Protein AF-A0A011SHE4-F1 (afdb_monomer_lite)

Radius of gyration: 24.3 Å; chains: 1; bounding box: 64×40×65 Å

Sequence (263 aa):
MGPVGAAALWTGAGTAAGAVVGVVVVATASAALSLRRVQLTPLGVARRTAPPRRRTAALVFGVLAIVAVATAVSNITAIAQVWGAAVGLIALVGLFGVALVIVNVVGAPLVAARGRRLARTTSSAAQLIAGRELSAHAASAWRRVSGIAMIAVIAVVGGSGASLVALAGDDGQTGSQAVLFADMRTGVLVTLGVGFALLACSVGVTQAASTLEDRELIVGLDRLGMPGRELRRARALTVIVPLRWAAVGAHSSASLWRCPWWG

pLDDT: mean 72.87, std 13.8, range [33.44, 95.06]

Structure (mmCIF, N/CA/C/O backbone):
data_AF-A0A011SHE4-F1
#
_entry.id   AF-A0A011SHE4-F1
#
loop_
_atom_site.group_PDB
_atom_site.id
_atom_site.type_symbol
_atom_site.label_atom_id
_atom_site.label_alt_id
_atom_site.label_comp_id
_atom_site.label_asym_id
_atom_site.label_entity_id
_atom_site.label_seq_id
_atom_site.pdbx_PDB_ins_code
_atom_site.Cartn_x
_atom_site.Cartn_y
_atom_site.Cartn_z
_atom_site.occupancy
_atom_site.B_iso_or_equiv
_atom_site.auth_seq_id
_atom_site.auth_comp_id
_atom_site.auth_asym_id
_atom_site.auth_atom_id
_atom_site.pdbx_PDB_model_num
ATOM 1 N N . MET A 1 1 ? 32.643 14.839 -18.555 1.00 45.44 1 MET A N 1
ATOM 2 C CA . MET A 1 1 ? 31.562 15.192 -17.610 1.00 45.44 1 MET A CA 1
ATOM 3 C C . MET A 1 1 ? 30.783 16.348 -18.220 1.00 45.44 1 MET A C 1
ATOM 5 O O . MET A 1 1 ? 31.278 17.464 -18.208 1.00 45.44 1 MET A O 1
ATOM 9 N N . GLY A 1 2 ? 29.660 16.071 -18.889 1.00 48.94 2 GLY A N 1
ATOM 10 C CA . GLY A 1 2 ? 28.814 17.120 -19.473 1.00 48.94 2 GLY A CA 1
ATOM 11 C C . GLY A 1 2 ? 27.926 17.758 -18.398 1.00 48.94 2 GLY A C 1
ATOM 12 O O . GLY A 1 2 ? 27.542 17.053 -17.462 1.00 48.94 2 GLY A O 1
ATOM 13 N N . PRO A 1 3 ? 27.614 19.061 -18.481 1.00 55.22 3 PRO A N 1
ATOM 14 C CA . PRO A 1 3 ? 26.798 19.727 -17.478 1.00 55.22 3 PRO A CA 1
ATOM 15 C C . PRO A 1 3 ? 25.364 19.189 -17.548 1.00 55.22 3 PRO A C 1
ATOM 17 O O . PRO A 1 3 ? 24.713 19.267 -18.589 1.00 55.22 3 PRO A O 1
ATOM 20 N N . VAL A 1 4 ? 24.859 18.663 -16.431 1.00 56.56 4 VAL A N 1
ATOM 21 C CA . VAL A 1 4 ? 23.424 18.418 -16.216 1.00 56.56 4 VAL A CA 1
ATOM 22 C C . VAL A 1 4 ? 22.721 19.774 -16.139 1.00 56.56 4 VAL A C 1
ATOM 24 O O . VAL A 1 4 ? 22.521 20.345 -15.071 1.00 56.56 4 VAL A O 1
ATOM 27 N N . GLY A 1 5 ? 22.427 20.350 -17.303 1.00 50.34 5 GLY A N 1
ATOM 28 C CA . GLY A 1 5 ? 21.631 21.564 -17.424 1.00 50.34 5 GLY A CA 1
ATOM 29 C C . GLY A 1 5 ? 20.146 21.251 -17.258 1.00 50.34 5 GLY A C 1
ATOM 30 O O . GLY A 1 5 ? 19.675 20.214 -17.720 1.00 50.34 5 GLY A O 1
ATOM 31 N N . ALA A 1 6 ? 19.386 22.177 -16.666 1.00 59.84 6 ALA A N 1
ATOM 32 C CA . ALA A 1 6 ? 17.929 22.082 -16.494 1.00 59.84 6 ALA A CA 1
ATOM 33 C C . ALA A 1 6 ? 17.161 21.750 -17.795 1.00 59.84 6 ALA A C 1
ATOM 35 O O . ALA A 1 6 ? 16.058 21.214 -17.740 1.00 59.84 6 ALA A O 1
ATOM 36 N N . ALA A 1 7 ? 17.766 22.007 -18.958 1.00 58.97 7 ALA A N 1
ATOM 37 C CA . ALA A 1 7 ? 17.248 21.632 -20.269 1.00 58.97 7 ALA A CA 1
ATOM 38 C C . ALA A 1 7 ? 17.187 20.107 -20.512 1.00 58.97 7 ALA A C 1
ATOM 40 O O . ALA A 1 7 ? 16.297 19.656 -21.222 1.00 58.97 7 ALA A O 1
ATOM 41 N N . ALA A 1 8 ? 18.075 19.306 -19.908 1.00 56.28 8 ALA A N 1
ATOM 42 C CA . ALA A 1 8 ? 18.088 17.844 -20.058 1.00 56.28 8 ALA A CA 1
ATOM 43 C C . ALA A 1 8 ? 17.020 17.137 -19.199 1.00 56.28 8 ALA A C 1
ATOM 45 O O . ALA A 1 8 ? 16.593 16.034 -19.523 1.00 56.28 8 ALA A O 1
ATOM 46 N N . LEU A 1 9 ? 16.558 17.787 -18.124 1.00 58.00 9 LEU A N 1
ATOM 47 C CA . LEU A 1 9 ? 15.470 17.309 -17.258 1.00 58.00 9 LEU A CA 1
ATOM 48 C C . LEU A 1 9 ? 14.078 17.696 -17.784 1.00 58.00 9 LEU A C 1
ATOM 50 O O . LEU A 1 9 ? 13.060 17.286 -17.227 1.00 58.00 9 LEU A O 1
ATOM 54 N N . TRP A 1 10 ? 14.016 18.527 -18.825 1.00 61.22 10 TRP A N 1
ATOM 55 C CA . TRP A 1 10 ? 12.771 19.104 -19.303 1.00 61.22 10 TRP A CA 1
ATOM 56 C C . TRP A 1 10 ? 12.094 18.149 -20.291 1.00 61.22 10 TRP A C 1
ATOM 58 O O . TRP A 1 10 ? 12.398 18.129 -21.478 1.00 61.22 10 TRP A O 1
ATOM 68 N N . THR A 1 11 ? 11.116 17.373 -19.819 1.00 63.16 11 THR A N 1
ATOM 69 C CA . THR A 1 11 ? 10.311 16.439 -20.638 1.00 63.16 11 THR A CA 1
ATOM 70 C C . THR A 1 11 ? 9.322 17.144 -21.586 1.00 63.16 11 THR A C 1
ATOM 72 O O . THR A 1 11 ? 8.434 16.509 -22.158 1.00 63.16 11 THR A O 1
ATOM 75 N N . GLY A 1 12 ? 9.450 18.468 -21.733 1.00 78.50 12 GLY A N 1
ATOM 76 C CA . GLY A 1 12 ? 8.535 19.355 -22.444 1.00 78.50 12 GLY A CA 1
ATOM 77 C C . GLY A 1 12 ? 7.355 19.813 -21.580 1.00 78.50 12 GLY A C 1
ATOM 78 O O . GLY A 1 12 ? 6.732 19.021 -20.874 1.00 78.50 12 GLY A O 1
ATOM 79 N N . ALA A 1 13 ? 7.002 21.100 -21.669 1.00 79.19 13 ALA A N 1
ATOM 80 C CA . ALA A 1 13 ? 5.906 21.698 -20.896 1.00 79.19 13 ALA A CA 1
ATOM 81 C C . ALA A 1 13 ? 4.565 20.945 -21.038 1.00 79.19 13 ALA A C 1
ATOM 83 O O . ALA A 1 13 ? 3.782 20.899 -20.092 1.00 79.19 13 ALA A O 1
ATOM 84 N N . GLY A 1 14 ? 4.321 20.305 -22.187 1.00 84.31 14 GLY A N 1
ATOM 85 C CA . GLY A 1 14 ? 3.106 19.529 -22.443 1.00 84.31 14 GLY A CA 1
ATOM 86 C C . GLY A 1 14 ? 2.960 18.278 -21.571 1.00 84.31 14 GLY A C 1
ATOM 87 O O . GLY A 1 14 ? 1.870 18.021 -21.065 1.00 84.31 14 GLY A O 1
ATOM 88 N N . THR A 1 15 ? 4.036 17.519 -21.338 1.00 83.81 15 THR A N 1
ATOM 89 C CA . THR A 1 15 ? 3.970 16.302 -20.506 1.00 83.81 15 THR A CA 1
ATOM 90 C C . THR A 1 15 ? 3.800 16.652 -19.030 1.00 83.81 15 THR A C 1
ATOM 92 O O . THR A 1 15 ? 2.989 16.035 -18.341 1.00 83.81 15 THR A O 1
ATOM 95 N N . ALA A 1 16 ? 4.482 17.703 -18.565 1.00 83.06 16 ALA A N 1
ATOM 96 C CA . ALA A 1 16 ? 4.328 18.231 -17.213 1.00 83.06 16 ALA A CA 1
ATOM 97 C C . ALA A 1 16 ? 2.910 18.777 -16.972 1.00 83.06 16 ALA A C 1
ATOM 99 O O . ALA A 1 16 ? 2.267 18.413 -15.987 1.00 83.06 16 ALA A O 1
ATOM 100 N N . ALA A 1 17 ? 2.384 19.590 -17.896 1.00 86.62 17 ALA A N 1
ATOM 101 C CA . ALA A 1 17 ? 1.014 20.091 -17.820 1.00 86.62 17 ALA A CA 1
ATOM 1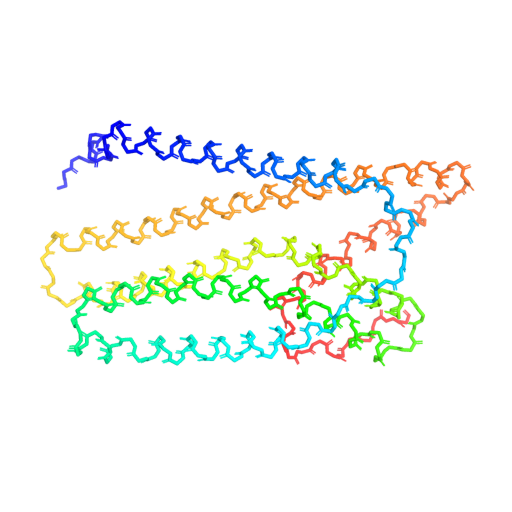02 C C . ALA A 1 17 ? -0.006 18.943 -17.855 1.00 86.62 17 ALA A C 1
ATOM 104 O O . ALA A 1 17 ? -0.927 18.918 -17.041 1.00 86.62 17 ALA A O 1
ATOM 105 N N . GLY A 1 18 ? 0.191 17.953 -18.732 1.00 90.50 18 GLY A N 1
ATOM 106 C CA . GLY A 1 18 ? -0.655 16.762 -18.812 1.00 90.50 18 GLY A CA 1
ATOM 107 C C . GLY A 1 18 ? -0.672 15.955 -17.512 1.00 90.50 18 GLY A C 1
ATOM 108 O O . GLY A 1 18 ? -1.743 15.561 -17.054 1.00 90.50 18 GLY A O 1
ATOM 109 N N . ALA A 1 19 ? 0.486 15.764 -16.872 1.00 86.12 19 ALA A N 1
ATOM 110 C CA . ALA A 1 19 ? 0.578 15.088 -15.580 1.00 86.12 19 ALA A CA 1
ATOM 111 C C . ALA A 1 19 ? -0.165 15.858 -14.475 1.00 86.12 19 ALA A C 1
ATOM 113 O O . ALA A 1 19 ? -0.946 15.259 -13.736 1.00 86.12 19 ALA A O 1
ATOM 114 N N . VAL A 1 20 ? 0.017 17.182 -14.393 1.00 89.69 20 VAL A N 1
ATOM 115 C CA . VAL A 1 20 ? -0.685 18.032 -13.415 1.00 89.69 20 VAL A CA 1
ATOM 116 C C . VAL A 1 20 ? -2.196 17.972 -13.629 1.00 89.69 20 VAL A C 1
ATOM 118 O O . VAL A 1 20 ? -2.937 17.711 -12.682 1.00 89.69 20 VAL A O 1
ATOM 121 N N . VAL A 1 21 ? -2.659 18.143 -14.869 1.00 94.00 21 VAL A N 1
ATOM 122 C CA . VAL A 1 21 ? -4.084 18.047 -15.214 1.00 94.00 21 VAL A CA 1
ATOM 123 C C . VAL A 1 21 ? -4.627 16.663 -14.861 1.00 94.00 21 VAL A C 1
ATOM 125 O O . VAL A 1 21 ? -5.671 16.568 -14.221 1.00 94.00 21 VAL A O 1
ATOM 128 N N . GLY A 1 22 ? -3.901 15.594 -15.194 1.00 92.75 22 GLY A N 1
ATOM 129 C CA . GLY A 1 22 ? -4.278 14.224 -14.849 1.00 92.75 22 GLY A CA 1
ATOM 130 C C . GLY A 1 22 ? -4.444 14.020 -13.342 1.00 92.75 22 GLY A C 1
ATOM 131 O O . GLY A 1 22 ? -5.473 13.508 -12.899 1.00 92.75 22 GLY A O 1
ATOM 132 N N . VAL A 1 23 ? -3.479 14.480 -12.538 1.00 90.25 23 VAL A N 1
ATOM 133 C CA . VAL A 1 23 ? -3.549 14.410 -11.068 1.00 90.25 23 VAL A CA 1
ATOM 134 C C . VAL A 1 23 ? -4.750 15.194 -10.537 1.00 90.25 23 VAL A C 1
ATOM 136 O O . VAL A 1 23 ? -5.492 14.676 -9.702 1.00 90.25 23 VAL A O 1
ATOM 139 N N . VAL A 1 24 ? -4.990 16.407 -11.041 1.00 94.56 24 VAL A N 1
ATOM 140 C CA . VAL A 1 24 ? -6.126 17.247 -10.627 1.00 94.56 24 VAL A CA 1
ATOM 141 C C . VAL A 1 24 ? -7.463 16.589 -10.979 1.00 94.56 24 VAL A C 1
ATOM 143 O O . VAL A 1 24 ? -8.363 16.545 -10.139 1.00 94.56 24 VAL A O 1
ATOM 146 N N . VAL A 1 25 ? -7.602 16.020 -12.177 1.00 95.06 25 VAL A N 1
ATOM 147 C CA . VAL A 1 25 ? -8.814 15.299 -12.601 1.00 95.06 25 VAL A CA 1
ATOM 148 C C . VAL A 1 25 ? -9.069 14.082 -11.708 1.00 95.06 25 VAL A C 1
ATOM 150 O O . VAL A 1 25 ? -10.183 13.887 -11.224 1.00 95.06 25 VAL A O 1
ATOM 153 N N . VAL A 1 26 ? -8.041 13.281 -11.420 1.00 89.94 26 VAL A N 1
ATOM 154 C CA . VAL A 1 26 ? -8.180 12.112 -10.536 1.00 89.94 26 VAL A CA 1
ATOM 155 C C . VAL A 1 26 ? -8.539 12.534 -9.108 1.00 89.94 26 VAL A C 1
ATOM 157 O O . VAL A 1 26 ? -9.408 11.916 -8.483 1.00 89.94 26 VAL A O 1
ATOM 160 N N . ALA A 1 27 ? -7.916 13.593 -8.588 1.00 88.50 27 ALA A N 1
ATOM 161 C CA . ALA A 1 27 ? -8.178 14.102 -7.245 1.00 88.50 27 ALA A CA 1
ATOM 162 C C . ALA A 1 27 ? -9.609 14.644 -7.110 1.00 88.50 27 ALA A C 1
ATOM 164 O O . ALA A 1 27 ? -10.324 14.285 -6.173 1.00 88.50 27 ALA A O 1
ATOM 165 N N . THR A 1 28 ? -10.055 15.453 -8.073 1.00 92.12 28 THR A N 1
ATOM 166 C CA . THR A 1 28 ? -11.415 16.014 -8.106 1.00 92.12 28 THR A CA 1
ATOM 167 C C . THR A 1 28 ? -12.473 14.928 -8.271 1.00 92.12 28 THR A C 1
ATOM 169 O O . THR A 1 28 ? -13.448 14.918 -7.519 1.00 92.12 28 THR A O 1
ATOM 172 N N . ALA A 1 29 ? -12.262 13.952 -9.159 1.00 91.25 29 ALA A N 1
ATOM 173 C CA . ALA A 1 29 ? -13.148 12.798 -9.295 1.00 91.25 29 ALA A CA 1
ATOM 174 C C . ALA A 1 29 ? -13.226 11.983 -7.993 1.00 91.25 29 ALA A C 1
ATOM 176 O O . ALA A 1 29 ? -14.314 11.606 -7.553 1.00 91.25 29 ALA A O 1
ATOM 177 N N . SER A 1 30 ? -12.089 11.757 -7.330 1.00 86.00 30 SER A N 1
ATOM 178 C CA . SER A 1 30 ? -12.033 11.050 -6.044 1.00 86.00 30 SER A CA 1
ATOM 179 C C . SER A 1 30 ? -12.786 11.803 -4.944 1.00 86.00 30 SER A C 1
ATOM 181 O O . SER A 1 30 ? -13.560 11.196 -4.200 1.00 86.00 30 SER A O 1
ATOM 183 N N . ALA A 1 31 ? -12.612 13.125 -4.867 1.00 85.94 31 ALA A N 1
ATOM 184 C CA . ALA A 1 31 ? -13.327 13.985 -3.929 1.00 85.94 31 ALA A CA 1
ATOM 185 C C . ALA A 1 31 ? -14.841 13.979 -4.199 1.00 85.94 31 ALA A C 1
ATOM 187 O O . ALA A 1 31 ? -15.630 13.760 -3.278 1.00 85.94 31 ALA A O 1
ATOM 188 N N . ALA A 1 32 ? -15.252 14.113 -5.461 1.00 89.12 32 ALA A N 1
ATOM 189 C CA . ALA A 1 32 ? -16.655 14.067 -5.863 1.00 89.12 32 ALA A CA 1
ATOM 190 C C . ALA A 1 32 ? -17.308 12.720 -5.511 1.00 89.12 32 ALA A C 1
ATOM 192 O O . ALA A 1 32 ? -18.397 12.681 -4.937 1.00 89.12 32 ALA A O 1
ATOM 193 N N . LEU A 1 33 ? -16.627 11.601 -5.785 1.00 85.38 33 LEU A N 1
ATOM 194 C CA . LEU A 1 33 ? -17.100 10.263 -5.418 1.00 85.38 33 LEU A CA 1
ATOM 195 C C . LEU A 1 33 ? -17.191 10.073 -3.899 1.00 85.38 33 LEU A C 1
ATOM 197 O O . LEU A 1 33 ? -18.101 9.386 -3.428 1.00 85.38 33 LEU A O 1
ATOM 201 N N . SER A 1 34 ? -16.273 10.670 -3.135 1.00 77.81 34 SER A N 1
ATOM 202 C CA . SER A 1 34 ? -16.309 10.659 -1.670 1.00 77.81 34 SER A CA 1
ATOM 203 C C . SER A 1 34 ? -17.552 11.383 -1.146 1.00 77.81 34 SER A C 1
ATOM 205 O O . SER A 1 34 ? -18.335 10.802 -0.391 1.00 77.81 34 SER A O 1
ATOM 207 N N . LEU A 1 35 ? -17.807 12.601 -1.634 1.00 83.50 35 LEU A N 1
ATOM 208 C CA . LEU A 1 35 ? -18.966 13.411 -1.245 1.00 83.50 35 LEU A CA 1
ATOM 209 C C . LEU A 1 35 ? -20.297 12.757 -1.643 1.00 83.50 35 LEU A C 1
ATOM 211 O O . LEU A 1 35 ? -21.252 12.758 -0.863 1.00 83.50 35 LEU A O 1
ATOM 215 N N . ARG A 1 36 ? -20.352 12.109 -2.813 1.00 80.12 36 ARG A N 1
ATOM 216 C CA . ARG A 1 36 ? -21.561 11.422 -3.293 1.00 80.12 36 ARG A CA 1
ATOM 217 C C . ARG A 1 36 ? -21.969 10.246 -2.395 1.00 80.12 36 ARG A C 1
ATOM 219 O O . ARG A 1 36 ? -23.158 9.977 -2.256 1.00 80.12 36 ARG A O 1
ATOM 226 N N . ARG A 1 37 ? -21.021 9.566 -1.730 1.00 64.69 37 ARG A N 1
ATOM 227 C CA . ARG A 1 37 ? -21.335 8.488 -0.763 1.00 64.69 37 ARG A CA 1
ATOM 228 C C . ARG A 1 37 ? -21.991 9.007 0.517 1.00 64.69 37 ARG A C 1
ATOM 230 O O . ARG A 1 37 ? -22.808 8.296 1.099 1.00 64.69 37 ARG A O 1
ATOM 237 N N . VAL A 1 38 ? -21.655 10.227 0.935 1.00 67.56 38 VAL A N 1
ATOM 238 C CA . VAL A 1 38 ? -22.224 10.858 2.135 1.00 67.56 38 VAL A CA 1
ATOM 239 C C . VAL A 1 38 ? -23.676 11.261 1.885 1.00 67.56 38 VAL A C 1
ATOM 241 O O . VAL A 1 38 ? -24.538 10.994 2.715 1.00 67.56 38 VAL A O 1
ATOM 244 N N . GLN A 1 39 ? -23.972 11.801 0.701 1.00 68.31 39 GLN A N 1
ATOM 245 C CA . GLN A 1 39 ? -25.337 12.188 0.329 1.00 68.31 39 GLN A CA 1
ATOM 246 C C . GLN A 1 39 ? -26.264 10.993 0.061 1.00 68.31 39 GLN A C 1
ATOM 248 O O . GLN A 1 39 ? -27.470 11.106 0.251 1.00 68.31 39 GLN A O 1
ATOM 253 N N . LEU A 1 40 ? -25.720 9.845 -0.358 1.00 58.94 40 LEU A N 1
ATOM 254 C CA . LEU A 1 40 ? -26.496 8.642 -0.691 1.00 58.94 40 LEU A CA 1
ATOM 255 C C . LEU A 1 40 ? -26.714 7.679 0.483 1.00 58.94 40 LEU A C 1
ATOM 257 O O . LEU A 1 40 ? -27.380 6.661 0.304 1.00 58.94 40 LEU A O 1
ATOM 261 N N . THR A 1 41 ? -26.211 7.994 1.681 1.00 59.12 41 THR A N 1
ATOM 262 C CA . THR A 1 41 ? -26.515 7.213 2.893 1.00 59.12 41 THR A CA 1
ATOM 263 C C . THR A 1 41 ? -27.412 7.980 3.880 1.00 59.12 41 THR A C 1
ATOM 265 O O . THR A 1 41 ? -27.090 8.031 5.070 1.00 59.12 41 THR A O 1
ATOM 268 N N . PRO A 1 42 ? -28.553 8.571 3.461 1.00 57.12 42 PRO A N 1
ATOM 269 C CA . PRO A 1 42 ? -29.581 8.915 4.426 1.00 57.12 42 PRO A CA 1
ATOM 270 C C . PRO A 1 42 ? -30.173 7.583 4.916 1.00 57.12 42 PRO A C 1
ATOM 272 O O . PRO A 1 42 ? -30.468 6.706 4.110 1.00 57.12 42 PRO A O 1
ATOM 275 N N . LEU A 1 43 ? -30.333 7.411 6.233 1.00 54.62 43 LEU A N 1
ATOM 276 C CA . LEU A 1 43 ? -30.871 6.211 6.916 1.00 54.62 43 LEU A CA 1
ATOM 277 C C . LEU A 1 43 ? -29.865 5.124 7.357 1.00 54.62 43 LEU A C 1
ATOM 279 O O . LEU A 1 43 ? -30.265 3.988 7.624 1.00 54.62 43 LEU A O 1
ATOM 283 N N . GLY A 1 44 ? -28.589 5.466 7.584 1.00 52.38 44 GLY A N 1
ATOM 284 C CA . GLY A 1 44 ? -27.607 4.581 8.253 1.00 52.38 44 GLY A CA 1
ATOM 285 C C . GLY A 1 44 ? -28.020 4.056 9.647 1.00 52.38 44 GLY A C 1
ATOM 286 O O . GLY A 1 44 ? -27.353 3.190 10.206 1.00 52.38 44 GLY A O 1
ATOM 287 N N . VAL A 1 45 ? -29.144 4.535 10.186 1.00 51.84 45 VAL A N 1
ATOM 288 C CA . VAL A 1 45 ? -29.737 4.120 11.464 1.00 51.84 45 VAL A CA 1
ATOM 289 C C . VAL A 1 45 ? -30.532 2.803 11.349 1.00 51.84 45 VAL A C 1
ATOM 291 O O . VAL A 1 45 ? -30.604 2.058 12.321 1.00 51.84 45 VAL A O 1
ATOM 294 N N . ALA A 1 46 ? -31.070 2.445 10.172 1.00 49.12 46 ALA A N 1
ATOM 295 C CA . ALA A 1 46 ? -31.978 1.293 10.032 1.00 49.12 46 ALA A CA 1
ATOM 296 C C . ALA A 1 46 ? -31.302 -0.041 9.641 1.00 49.12 46 ALA A C 1
ATOM 298 O O . ALA A 1 46 ? -31.922 -1.099 9.732 1.00 49.12 46 ALA A O 1
ATOM 299 N N . ARG A 1 47 ? -30.029 -0.044 9.220 1.00 46.00 47 ARG A N 1
ATOM 300 C CA . ARG A 1 47 ? -29.309 -1.266 8.798 1.00 46.00 47 ARG A CA 1
ATOM 301 C C . ARG A 1 47 ? -28.188 -1.638 9.766 1.00 46.00 47 ARG A C 1
ATOM 303 O O . ARG A 1 47 ? -27.014 -1.615 9.414 1.00 46.00 47 ARG A O 1
ATOM 310 N N . ARG A 1 48 ? -28.551 -2.045 10.985 1.00 48.03 48 ARG A N 1
ATOM 311 C CA . ARG A 1 48 ? -27.603 -2.631 11.956 1.00 48.03 48 ARG A CA 1
ATOM 312 C C . ARG A 1 48 ? -27.400 -4.150 11.833 1.00 48.03 48 ARG A C 1
ATOM 314 O O . ARG A 1 48 ? -26.733 -4.727 12.681 1.00 48.03 48 ARG A O 1
ATOM 321 N N . THR A 1 49 ? -27.932 -4.825 10.811 1.00 44.12 49 THR A N 1
ATOM 322 C CA . THR A 1 49 ? -28.073 -6.300 10.852 1.00 44.12 49 THR A CA 1
ATOM 323 C C . THR A 1 49 ? -27.699 -7.054 9.572 1.00 44.12 49 THR A C 1
ATOM 325 O O . THR A 1 49 ? -28.239 -8.123 9.307 1.00 44.12 49 THR A O 1
ATOM 328 N N . ALA A 1 50 ? -26.723 -6.581 8.793 1.00 44.91 50 ALA A N 1
ATOM 329 C CA . ALA A 1 50 ? -26.093 -7.432 7.779 1.00 44.91 50 ALA A CA 1
ATOM 330 C C . ALA A 1 50 ? -24.671 -7.809 8.228 1.00 44.91 50 ALA A C 1
ATOM 332 O O . ALA A 1 50 ? -23.774 -6.965 8.141 1.00 44.91 50 ALA A O 1
ATOM 333 N N . PRO A 1 51 ? -24.422 -9.042 8.718 1.00 46.22 51 PRO A N 1
ATOM 334 C CA . PRO A 1 51 ? -23.064 -9.478 9.010 1.00 46.22 51 PRO A CA 1
ATOM 335 C C . PRO A 1 51 ? -22.236 -9.381 7.718 1.00 46.22 51 PRO A C 1
ATOM 337 O O . PRO A 1 51 ? -22.668 -9.898 6.681 1.00 46.22 51 PRO A O 1
ATOM 340 N N . PRO A 1 52 ? -21.067 -8.710 7.728 1.00 54.38 52 PRO A N 1
ATOM 341 C CA . PRO A 1 52 ? -20.245 -8.587 6.532 1.00 54.38 52 PRO A CA 1
ATOM 342 C C . PRO A 1 52 ? -19.942 -9.991 5.998 1.00 54.38 52 PRO A C 1
ATOM 344 O O . PRO A 1 52 ? -19.411 -10.835 6.726 1.00 54.38 52 PRO A O 1
ATOM 347 N N . ARG A 1 53 ? -20.329 -10.261 4.736 1.00 52.94 53 ARG A N 1
ATOM 348 C CA . ARG A 1 53 ? -20.151 -11.571 4.080 1.00 52.94 53 ARG A CA 1
ATOM 349 C C . ARG A 1 53 ? -18.735 -12.077 4.341 1.00 52.94 53 ARG A C 1
ATOM 351 O O . ARG A 1 53 ? -17.770 -11.319 4.216 1.00 52.94 53 ARG A O 1
ATOM 358 N N . ARG A 1 54 ? -18.611 -13.361 4.699 1.00 53.28 54 ARG A N 1
ATOM 359 C CA . ARG A 1 54 ? -17.325 -14.026 4.951 1.00 53.28 54 ARG A CA 1
ATOM 360 C C . ARG A 1 54 ? -16.407 -13.845 3.738 1.00 53.28 54 ARG A C 1
ATOM 362 O O . ARG A 1 54 ? -16.472 -14.602 2.779 1.00 53.28 54 ARG A O 1
ATOM 369 N N . ARG A 1 55 ? -15.501 -12.865 3.796 1.00 63.53 55 ARG A N 1
ATOM 370 C CA . ARG A 1 55 ? -14.447 -12.641 2.790 1.00 63.53 55 ARG A CA 1
ATOM 371 C C . ARG A 1 55 ? -13.303 -13.663 2.901 1.00 63.53 55 ARG A C 1
ATOM 373 O O . ARG A 1 55 ? -12.167 -13.365 2.553 1.00 63.53 55 ARG A O 1
ATOM 380 N N . THR A 1 56 ? -13.578 -14.869 3.400 1.00 64.94 56 THR A N 1
ATOM 381 C CA . THR A 1 56 ? -12.599 -15.966 3.433 1.00 64.94 56 THR A CA 1
ATOM 382 C C . THR A 1 56 ? -12.186 -16.363 2.022 1.00 64.94 56 THR A C 1
ATOM 384 O O . THR A 1 56 ? -11.008 -16.601 1.799 1.00 64.94 56 THR A O 1
ATOM 387 N N . ALA A 1 57 ? -13.117 -16.314 1.063 1.00 66.12 57 ALA A N 1
ATOM 388 C CA . ALA A 1 57 ? -12.810 -16.497 -0.352 1.00 66.12 57 ALA A CA 1
ATOM 389 C C . ALA A 1 57 ? -11.762 -15.483 -0.840 1.00 66.12 57 ALA A C 1
ATOM 391 O O . ALA A 1 57 ? -10.759 -15.887 -1.403 1.00 66.12 57 ALA A O 1
ATOM 392 N N . ALA A 1 58 ? -11.919 -14.186 -0.547 1.00 72.19 58 ALA A N 1
ATOM 393 C CA . ALA A 1 58 ? -10.949 -13.161 -0.955 1.00 72.19 58 ALA A CA 1
ATOM 394 C C . ALA A 1 58 ? -9.548 -13.372 -0.348 1.00 72.19 58 ALA A C 1
ATOM 396 O O . ALA A 1 58 ? -8.547 -13.053 -0.980 1.00 72.19 58 ALA A O 1
ATOM 397 N N . LEU A 1 59 ? -9.473 -13.943 0.859 1.00 74.75 59 LEU A N 1
ATOM 398 C CA . LEU A 1 59 ? -8.212 -14.344 1.484 1.00 74.75 59 LEU A CA 1
ATOM 399 C C . LEU A 1 59 ? -7.556 -15.514 0.739 1.00 74.75 59 LEU A C 1
ATOM 401 O O . LEU A 1 59 ? -6.383 -15.431 0.399 1.00 74.75 59 LEU A O 1
ATOM 405 N N . VAL A 1 60 ? -8.316 -16.579 0.464 1.00 76.06 60 VAL A N 1
ATOM 406 C CA . VAL A 1 60 ? -7.824 -17.768 -0.255 1.00 76.06 60 VAL A CA 1
ATOM 407 C C . VAL A 1 60 ? -7.414 -17.408 -1.681 1.00 76.06 60 VAL A C 1
ATOM 409 O O . VAL A 1 60 ? -6.289 -17.692 -2.077 1.00 76.06 60 VAL A O 1
ATOM 412 N N . PHE A 1 61 ? -8.286 -16.720 -2.424 1.00 77.31 61 PHE A N 1
ATOM 413 C CA . PHE A 1 61 ? -7.999 -16.256 -3.780 1.00 77.31 61 PHE A CA 1
ATOM 414 C C . PHE A 1 61 ? -6.795 -15.334 -3.820 1.00 77.31 61 PHE A C 1
ATOM 416 O O . PHE A 1 61 ? -6.004 -15.415 -4.747 1.00 77.31 61 PHE A O 1
ATOM 423 N N . GLY A 1 62 ? -6.629 -14.475 -2.821 1.00 79.62 62 GLY A N 1
ATOM 424 C CA . GLY A 1 62 ? -5.490 -13.586 -2.813 1.00 79.62 62 GLY A CA 1
ATOM 425 C C . GLY A 1 62 ? -4.176 -14.261 -2.419 1.00 79.62 62 GLY A C 1
ATOM 426 O O . GLY A 1 62 ? -3.159 -13.932 -3.010 1.00 79.62 62 GLY A O 1
ATOM 427 N N . VAL A 1 63 ? -4.171 -15.260 -1.526 1.00 79.62 63 VAL A N 1
ATOM 428 C CA . VAL A 1 63 ? -2.978 -16.109 -1.307 1.00 79.62 63 VAL A CA 1
ATOM 429 C C . VAL A 1 63 ? -2.630 -16.878 -2.580 1.00 79.62 63 VAL A C 1
ATOM 431 O O . VAL A 1 63 ? -1.476 -16.868 -2.999 1.00 79.62 63 VAL A O 1
ATOM 434 N N . LEU A 1 64 ? -3.627 -17.485 -3.233 1.00 81.44 64 LEU A N 1
ATOM 435 C CA . LEU A 1 64 ? -3.437 -18.170 -4.511 1.00 81.44 64 LEU A CA 1
ATOM 436 C C . LEU A 1 64 ? -2.887 -17.214 -5.576 1.00 81.44 64 LEU A C 1
ATOM 438 O O . LEU A 1 64 ? -1.973 -17.573 -6.308 1.00 81.44 64 LEU A O 1
ATOM 442 N N . ALA A 1 65 ? -3.391 -15.982 -5.621 1.00 82.25 65 ALA A N 1
ATOM 443 C CA . ALA A 1 65 ? -2.923 -14.965 -6.546 1.00 82.25 65 ALA A CA 1
ATOM 444 C C . ALA A 1 65 ? -1.482 -14.516 -6.245 1.00 82.25 65 ALA A C 1
ATOM 446 O O . ALA A 1 65 ? -0.725 -14.311 -7.184 1.00 82.25 65 ALA A O 1
ATOM 447 N N . ILE A 1 66 ? -1.058 -14.426 -4.974 1.00 81.44 66 ILE A N 1
ATOM 448 C CA . ILE A 1 66 ? 0.356 -14.173 -4.622 1.00 81.44 66 ILE A CA 1
ATOM 449 C C . ILE A 1 66 ? 1.246 -15.295 -5.163 1.00 81.44 66 ILE A C 1
ATOM 451 O O . ILE A 1 66 ? 2.281 -15.014 -5.760 1.00 81.44 66 ILE A O 1
ATOM 455 N N . VAL A 1 67 ? 0.843 -16.557 -4.989 1.00 83.69 67 VAL A N 1
ATOM 456 C CA . VAL A 1 67 ? 1.599 -17.711 -5.503 1.00 83.69 67 VAL A CA 1
ATOM 457 C C . VAL A 1 67 ? 1.629 -17.707 -7.034 1.00 83.69 67 VAL A C 1
ATOM 459 O O . VAL A 1 67 ? 2.687 -17.908 -7.626 1.00 83.69 67 VAL A O 1
ATOM 462 N N . ALA A 1 68 ? 0.502 -17.418 -7.688 1.00 82.75 68 ALA A N 1
ATOM 463 C CA . ALA A 1 68 ? 0.425 -17.285 -9.143 1.00 82.75 68 ALA A CA 1
ATOM 464 C C . ALA A 1 68 ? 1.334 -16.158 -9.660 1.00 82.75 68 ALA A C 1
ATOM 466 O O . ALA A 1 68 ? 2.030 -16.323 -10.655 1.00 82.75 68 ALA A O 1
ATOM 467 N N . VAL A 1 69 ? 1.389 -15.030 -8.948 1.00 83.00 69 VAL A N 1
ATOM 468 C CA . VAL A 1 69 ? 2.303 -13.934 -9.273 1.00 83.00 69 VAL A CA 1
ATOM 469 C C . VAL A 1 69 ? 3.755 -14.359 -9.093 1.00 83.00 69 VAL A C 1
ATOM 471 O O . VAL A 1 69 ? 4.546 -14.187 -10.011 1.00 83.00 69 VAL A O 1
ATOM 474 N N . ALA A 1 70 ? 4.112 -14.946 -7.950 1.00 81.25 70 ALA A N 1
ATOM 475 C CA . ALA A 1 70 ? 5.479 -15.384 -7.683 1.00 81.25 70 ALA A CA 1
ATOM 476 C C . ALA A 1 70 ? 5.964 -16.397 -8.733 1.00 81.25 70 ALA A C 1
ATOM 478 O O . ALA A 1 70 ? 7.057 -16.254 -9.270 1.00 81.25 70 ALA A O 1
ATOM 479 N N . THR A 1 71 ? 5.119 -17.368 -9.085 1.00 81.94 71 THR A N 1
ATOM 480 C CA . THR A 1 71 ? 5.424 -18.357 -10.130 1.00 81.94 71 THR A CA 1
ATOM 481 C C . THR A 1 71 ? 5.547 -17.721 -11.515 1.00 81.94 71 THR A C 1
ATOM 483 O O . THR A 1 71 ? 6.465 -18.070 -12.255 1.00 81.94 71 THR A O 1
ATOM 486 N N . ALA A 1 72 ? 4.698 -16.750 -11.861 1.00 81.44 72 ALA A N 1
ATOM 487 C CA . ALA A 1 72 ? 4.822 -16.000 -13.109 1.00 81.44 72 ALA A CA 1
ATOM 488 C C . ALA A 1 72 ? 6.116 -15.166 -13.162 1.00 81.44 72 ALA A C 1
ATOM 490 O O . ALA A 1 72 ? 6.790 -15.173 -14.190 1.00 81.44 72 ALA A O 1
ATOM 491 N N . VAL A 1 73 ? 6.515 -14.518 -12.055 1.00 79.56 73 VAL A N 1
ATOM 492 C CA . VAL A 1 73 ? 7.806 -13.808 -11.953 1.00 79.56 73 VAL A CA 1
ATOM 493 C C . VAL A 1 73 ? 8.963 -14.783 -12.171 1.00 79.56 73 VAL A C 1
ATOM 495 O O . VAL A 1 73 ? 9.869 -14.489 -12.943 1.00 79.56 73 VAL A O 1
ATOM 498 N N . SER A 1 74 ? 8.936 -15.961 -11.540 1.00 80.81 74 SER A N 1
ATOM 499 C CA . SER A 1 74 ? 10.004 -16.959 -11.696 1.00 80.81 74 SER A CA 1
ATOM 500 C C . SER A 1 74 ? 10.154 -17.477 -13.131 1.00 80.81 74 SER A C 1
ATOM 502 O O . SER A 1 74 ? 11.240 -17.905 -13.503 1.00 80.81 74 SER A O 1
ATOM 504 N N . ASN A 1 75 ? 9.097 -17.410 -13.944 1.00 82.25 75 ASN A N 1
ATOM 505 C CA . ASN A 1 75 ? 9.110 -17.824 -15.350 1.00 82.25 75 ASN A CA 1
ATOM 506 C C . ASN A 1 75 ? 9.233 -16.641 -16.331 1.00 82.25 75 ASN A C 1
ATOM 508 O O . ASN A 1 75 ? 9.116 -16.834 -17.543 1.00 82.25 75 ASN A O 1
ATOM 512 N N . ILE A 1 76 ? 9.481 -15.419 -15.843 1.00 79.38 76 ILE A N 1
ATOM 513 C CA . ILE A 1 76 ? 9.514 -14.210 -16.683 1.00 79.38 76 ILE A CA 1
ATOM 514 C C . ILE A 1 76 ? 10.593 -14.290 -17.772 1.00 79.38 76 ILE A C 1
ATOM 516 O O . ILE A 1 76 ? 10.389 -13.821 -18.891 1.00 79.38 76 ILE A O 1
ATOM 520 N N . THR A 1 77 ? 11.721 -14.937 -17.476 1.00 77.25 77 THR A N 1
ATOM 521 C CA . THR A 1 77 ? 12.820 -15.150 -18.423 1.00 77.25 77 THR A CA 1
ATOM 522 C C . THR A 1 77 ? 12.405 -16.083 -19.554 1.00 77.25 77 THR A C 1
ATOM 524 O O . THR A 1 77 ? 12.662 -15.764 -20.709 1.00 77.25 77 THR A O 1
ATOM 527 N N . ALA A 1 78 ? 11.687 -17.171 -19.267 1.00 81.06 78 ALA A N 1
ATOM 528 C CA . ALA A 1 78 ? 11.157 -18.070 -20.293 1.00 81.06 78 ALA A CA 1
ATOM 529 C C . ALA A 1 78 ? 10.156 -17.354 -21.221 1.0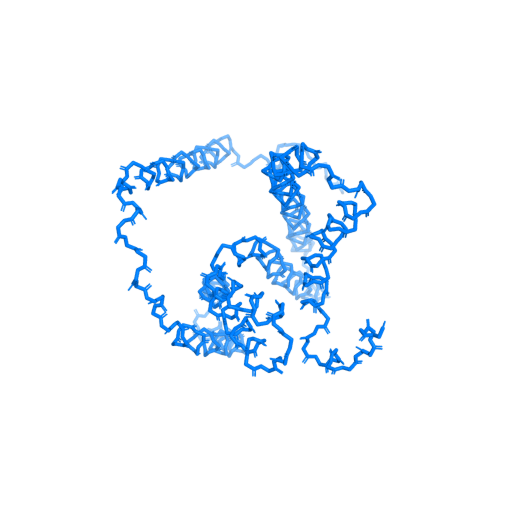0 81.06 78 ALA A C 1
ATOM 531 O O . ALA A 1 78 ? 10.206 -17.522 -22.438 1.00 81.06 78 ALA A O 1
ATOM 532 N N . ILE A 1 79 ? 9.299 -16.490 -20.665 1.00 77.81 79 ILE A N 1
AT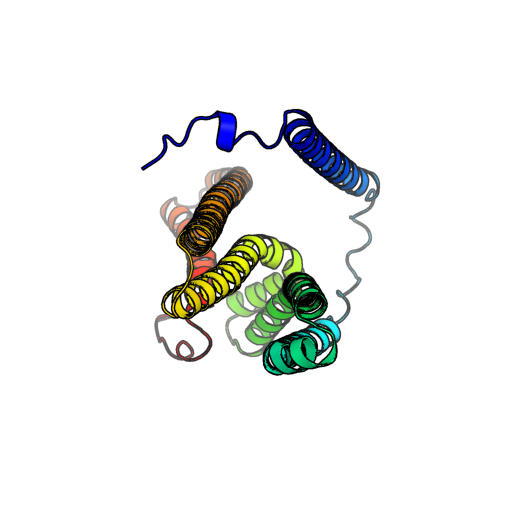OM 533 C CA . ILE A 1 79 ? 8.364 -15.666 -21.448 1.00 77.81 79 ILE A CA 1
ATOM 534 C C . ILE A 1 79 ? 9.130 -14.702 -22.365 1.00 77.81 79 ILE A C 1
ATOM 536 O O . ILE A 1 79 ? 8.808 -14.596 -23.547 1.00 77.81 79 ILE A O 1
ATOM 540 N N . ALA A 1 80 ? 10.166 -14.038 -21.843 1.00 80.56 80 ALA A N 1
ATOM 541 C CA . ALA A 1 80 ? 10.993 -13.111 -22.612 1.00 80.56 80 ALA A CA 1
ATOM 542 C C . ALA A 1 80 ? 11.787 -13.802 -23.736 1.00 80.56 80 ALA A C 1
ATOM 544 O O . ALA A 1 80 ? 11.985 -13.198 -24.787 1.00 80.56 80 ALA A O 1
ATOM 545 N N . GLN A 1 81 ? 12.216 -15.055 -23.547 1.00 82.56 81 GLN A N 1
ATOM 546 C CA . GLN A 1 81 ? 12.913 -15.829 -24.583 1.00 82.56 81 GLN A CA 1
ATOM 547 C C . GLN A 1 81 ? 11.983 -16.244 -25.732 1.00 82.56 81 GLN A C 1
ATOM 549 O O . GLN A 1 81 ? 12.398 -16.234 -26.885 1.00 82.56 81 GLN A O 1
ATOM 554 N N . VAL A 1 82 ? 10.723 -16.582 -25.437 1.00 84.25 82 VAL A N 1
ATOM 555 C CA . VAL A 1 82 ? 9.759 -17.044 -26.453 1.00 84.25 82 VAL A CA 1
ATOM 556 C C . VAL A 1 82 ? 9.098 -15.880 -27.197 1.00 84.25 82 VAL A C 1
ATOM 558 O O . VAL A 1 82 ? 8.923 -15.944 -28.410 1.00 84.25 82 VAL A O 1
ATOM 561 N N . TRP A 1 83 ? 8.730 -14.812 -26.484 1.00 84.88 83 TRP A N 1
ATOM 562 C CA . TRP A 1 83 ? 7.924 -13.704 -27.021 1.00 84.88 83 TRP A CA 1
ATOM 563 C C . TRP A 1 83 ? 8.714 -12.402 -27.214 1.00 84.88 83 TRP A C 1
ATOM 565 O O . TRP A 1 83 ? 8.166 -11.401 -27.676 1.00 84.88 83 TRP A O 1
ATOM 575 N N . GLY A 1 84 ? 10.000 -12.404 -26.862 1.00 84.00 84 GLY A N 1
ATOM 576 C CA . GLY A 1 84 ? 10.880 -11.244 -26.928 1.00 84.00 84 GLY A CA 1
ATOM 577 C C . GLY A 1 84 ? 10.874 -10.385 -25.657 1.00 84.00 84 GLY A C 1
ATOM 578 O O . GLY A 1 84 ? 9.933 -10.372 -24.856 1.00 84.00 84 GLY A O 1
ATOM 579 N N . ALA A 1 85 ? 11.951 -9.613 -25.489 1.00 77.88 85 ALA A N 1
ATOM 580 C CA . ALA A 1 85 ? 12.211 -8.822 -24.284 1.00 77.88 85 ALA A CA 1
ATOM 581 C C . ALA A 1 85 ? 11.135 -7.756 -23.995 1.00 77.88 85 ALA A C 1
ATOM 583 O O . ALA A 1 85 ? 10.798 -7.523 -22.834 1.00 77.88 85 ALA A O 1
ATOM 584 N N . ALA A 1 86 ? 10.552 -7.144 -25.033 1.00 79.31 86 ALA A N 1
ATOM 585 C CA . ALA A 1 86 ? 9.509 -6.127 -24.874 1.00 79.31 86 ALA A CA 1
ATOM 586 C C . ALA A 1 86 ? 8.232 -6.697 -24.232 1.00 79.31 86 ALA A C 1
ATOM 588 O O . ALA A 1 86 ? 7.669 -6.091 -23.319 1.00 79.31 86 ALA A O 1
ATOM 589 N N . VAL A 1 87 ? 7.805 -7.892 -24.656 1.00 84.06 87 VAL A N 1
ATOM 590 C CA . VAL A 1 87 ? 6.640 -8.580 -24.080 1.00 84.06 87 VAL A CA 1
ATOM 591 C C . VAL A 1 87 ? 6.927 -8.999 -22.639 1.00 84.06 87 VAL A C 1
ATOM 593 O O . VAL A 1 87 ? 6.074 -8.8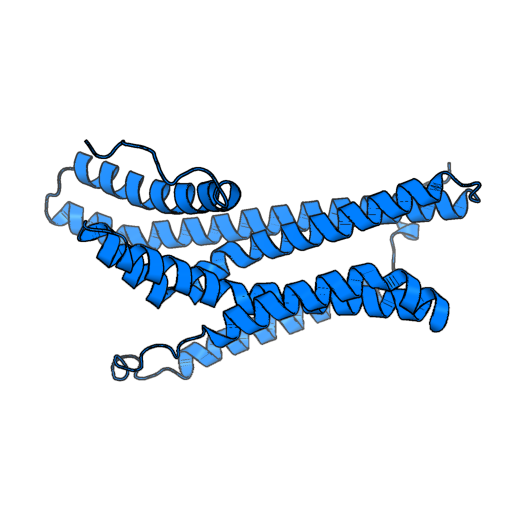18 -21.771 1.00 84.06 87 VAL A O 1
ATOM 596 N N . GLY A 1 88 ? 8.145 -9.475 -22.357 1.00 81.25 88 GLY A N 1
ATOM 597 C CA . GLY A 1 88 ? 8.591 -9.779 -20.995 1.00 81.25 88 GLY A CA 1
ATOM 598 C C . GLY A 1 88 ? 8.519 -8.567 -20.057 1.00 81.25 88 GLY A C 1
ATOM 599 O O . GLY A 1 88 ? 8.026 -8.688 -18.935 1.00 81.25 88 GLY A O 1
ATOM 600 N N . LEU A 1 89 ? 8.928 -7.383 -20.527 1.00 78.94 89 LEU A N 1
ATOM 601 C CA . LEU A 1 89 ? 8.854 -6.141 -19.751 1.00 78.94 89 LEU A CA 1
ATOM 602 C C . LEU A 1 89 ? 7.401 -5.724 -19.468 1.00 78.94 89 LEU A C 1
ATOM 604 O O . LEU A 1 89 ? 7.064 -5.404 -18.329 1.00 78.94 89 LEU A O 1
ATOM 608 N N . ILE A 1 90 ? 6.524 -5.766 -20.478 1.00 83.75 90 ILE A N 1
ATOM 609 C CA . ILE A 1 90 ? 5.095 -5.448 -20.311 1.00 83.75 90 ILE A CA 1
ATOM 610 C C . ILE A 1 90 ? 4.440 -6.424 -19.327 1.00 83.75 90 ILE A C 1
ATOM 612 O O . ILE A 1 90 ? 3.695 -6.000 -18.442 1.00 83.75 90 ILE A O 1
ATOM 616 N N . ALA A 1 91 ? 4.747 -7.718 -19.441 1.00 85.25 91 ALA A N 1
ATOM 617 C CA . ALA A 1 91 ? 4.259 -8.738 -18.522 1.00 85.25 91 ALA A CA 1
ATOM 618 C C . ALA A 1 91 ? 4.726 -8.467 -17.086 1.00 85.25 91 ALA A C 1
ATOM 620 O O . ALA A 1 91 ? 3.912 -8.523 -16.168 1.00 85.25 91 ALA A O 1
ATOM 621 N N . LEU A 1 92 ? 5.996 -8.099 -16.889 1.00 82.00 92 LEU A N 1
ATOM 622 C CA . LEU A 1 92 ? 6.547 -7.760 -15.576 1.00 82.00 92 LEU A CA 1
ATOM 623 C C . LEU A 1 92 ? 5.827 -6.554 -14.946 1.00 82.00 92 LEU A C 1
ATOM 625 O O . LEU A 1 92 ? 5.432 -6.609 -13.781 1.00 82.00 92 LEU A O 1
ATOM 629 N N . VAL A 1 93 ? 5.600 -5.488 -15.721 1.00 82.81 93 VAL A N 1
ATOM 630 C CA . VAL A 1 93 ? 4.867 -4.293 -15.263 1.00 82.81 93 VAL A CA 1
ATOM 631 C C . VAL A 1 93 ? 3.403 -4.623 -14.952 1.00 82.81 93 VAL A C 1
ATOM 633 O O . VAL A 1 93 ? 2.876 -4.210 -13.917 1.00 82.81 93 VAL A O 1
ATOM 636 N N . GLY A 1 94 ? 2.740 -5.405 -15.806 1.00 86.88 94 GLY A N 1
ATOM 637 C CA . GLY A 1 94 ? 1.368 -5.856 -15.568 1.00 86.88 94 GLY A CA 1
ATOM 638 C C . GLY A 1 94 ? 1.255 -6.700 -14.299 1.00 86.88 94 GLY A C 1
ATOM 639 O O . GLY A 1 94 ? 0.356 -6.495 -13.482 1.00 86.88 94 GLY A O 1
ATOM 640 N N . LEU A 1 95 ? 2.216 -7.596 -14.084 1.00 85.50 95 LEU A N 1
ATOM 641 C CA . LEU A 1 95 ? 2.280 -8.469 -12.921 1.00 85.50 95 LEU A CA 1
ATOM 642 C C . LEU A 1 95 ? 2.510 -7.690 -11.622 1.00 85.50 95 LEU A C 1
ATOM 644 O O . LEU A 1 95 ? 1.905 -8.001 -10.593 1.00 85.50 95 LEU A O 1
ATOM 648 N N . PHE A 1 96 ? 3.310 -6.625 -11.683 1.00 83.69 96 PHE A N 1
ATOM 649 C CA . PHE A 1 96 ? 3.444 -5.672 -10.588 1.00 83.69 96 PHE A CA 1
ATOM 650 C C . PHE A 1 96 ? 2.106 -5.005 -10.247 1.00 83.69 96 PHE A C 1
ATOM 652 O O . PHE 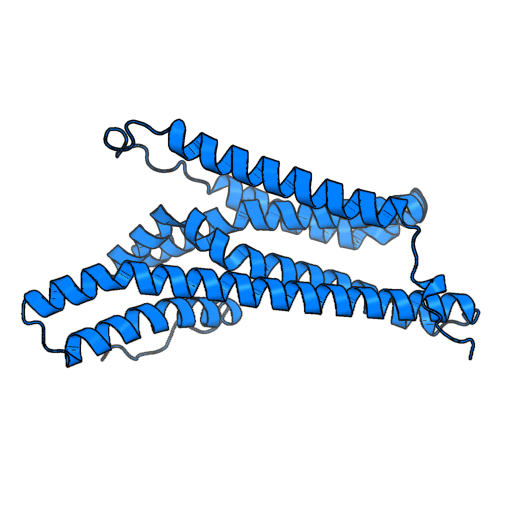A 1 96 ? 1.701 -4.986 -9.083 1.00 83.69 96 PHE A O 1
ATOM 659 N N . GLY A 1 97 ? 1.366 -4.531 -11.255 1.00 85.62 97 GLY A N 1
ATOM 660 C CA . GLY A 1 97 ? 0.020 -3.983 -11.063 1.00 85.62 97 GLY A CA 1
ATOM 661 C C . GLY A 1 97 ? -0.936 -4.986 -10.407 1.00 85.62 97 GLY A C 1
ATOM 662 O O . GLY A 1 97 ? -1.640 -4.649 -9.452 1.00 85.62 97 GLY A O 1
ATOM 663 N N . VAL A 1 98 ? -0.904 -6.246 -10.851 1.00 87.38 98 VAL A N 1
ATOM 664 C CA . VAL A 1 98 ? -1.675 -7.345 -10.249 1.00 87.38 98 VAL A CA 1
ATOM 665 C C . VAL A 1 98 ? -1.288 -7.552 -8.781 1.00 87.38 98 VAL A C 1
ATOM 667 O O . VAL A 1 98 ? -2.175 -7.662 -7.933 1.00 87.38 98 VAL A O 1
ATOM 670 N N . ALA A 1 99 ? 0.004 -7.525 -8.442 1.00 83.50 99 ALA A N 1
ATOM 671 C CA . ALA A 1 99 ? 0.468 -7.632 -7.059 1.00 83.50 99 ALA A CA 1
ATOM 672 C C . ALA A 1 99 ? -0.113 -6.521 -6.163 1.00 83.50 99 ALA A C 1
ATOM 674 O O . ALA A 1 99 ? -0.601 -6.805 -5.064 1.00 83.50 99 ALA A O 1
ATOM 675 N N . LEU A 1 100 ? -0.150 -5.271 -6.641 1.00 84.06 100 LEU A N 1
ATOM 676 C CA . LEU A 1 100 ? -0.741 -4.150 -5.895 1.00 84.06 100 LEU A CA 1
ATOM 677 C C . LEU A 1 100 ? -2.249 -4.337 -5.664 1.00 84.06 100 LEU A C 1
ATOM 679 O O . LEU A 1 100 ? -2.760 -4.051 -4.573 1.00 84.06 100 LEU A O 1
ATOM 683 N N . VAL A 1 101 ? -2.974 -4.851 -6.662 1.00 85.06 101 VAL A N 1
ATOM 684 C CA . VAL A 1 101 ? -4.402 -5.180 -6.526 1.00 85.06 101 VAL A CA 1
ATOM 685 C C . VAL A 1 101 ? -4.601 -6.275 -5.482 1.00 85.06 101 VAL A C 1
ATOM 687 O O . VAL A 1 101 ? -5.458 -6.139 -4.605 1.00 85.06 101 VAL A O 1
ATOM 690 N N . ILE A 1 102 ? -3.786 -7.330 -5.517 1.00 83.56 102 ILE A N 1
ATOM 691 C CA . ILE A 1 102 ? -3.875 -8.443 -4.568 1.00 83.56 102 ILE A CA 1
ATOM 692 C C . ILE A 1 102 ? -3.677 -7.956 -3.133 1.00 83.56 102 ILE A C 1
ATOM 694 O O . ILE A 1 102 ? -4.487 -8.286 -2.266 1.00 83.56 102 ILE A O 1
ATOM 698 N N . VAL A 1 103 ? -2.664 -7.124 -2.875 1.00 81.12 103 VAL A N 1
ATOM 699 C CA . VAL A 1 103 ? -2.418 -6.558 -1.537 1.00 81.12 103 VAL A CA 1
ATOM 700 C C . VAL A 1 103 ? -3.655 -5.810 -1.019 1.00 81.12 103 VAL A C 1
ATOM 702 O O . VAL A 1 103 ? -4.059 -5.997 0.132 1.00 81.12 103 VAL A O 1
ATOM 705 N N . ASN A 1 104 ? -4.326 -5.036 -1.877 1.00 81.88 104 ASN A N 1
ATOM 706 C CA . ASN A 1 104 ? -5.550 -4.314 -1.515 1.00 81.88 104 ASN A CA 1
ATOM 707 C C . ASN A 1 104 ? -6.760 -5.234 -1.276 1.00 81.88 104 ASN A C 1
ATOM 709 O O . ASN A 1 104 ? -7.576 -4.973 -0.387 1.00 81.88 104 ASN A O 1
ATOM 713 N N . VAL A 1 105 ? -6.884 -6.320 -2.042 1.00 82.38 105 VAL A N 1
ATOM 714 C CA . VAL A 1 105 ? -7.981 -7.291 -1.905 1.00 82.38 105 VAL A CA 1
ATOM 715 C C . VAL A 1 105 ? -7.804 -8.172 -0.663 1.00 82.38 105 VAL A C 1
ATOM 717 O O . VAL A 1 105 ? -8.784 -8.445 0.036 1.00 82.38 105 VAL A O 1
ATOM 720 N N . VAL A 1 106 ? -6.571 -8.590 -0.364 1.00 84.75 106 VAL A N 1
ATOM 721 C CA . VAL A 1 106 ? -6.232 -9.523 0.727 1.00 84.75 106 VAL A CA 1
ATOM 722 C C . VAL A 1 106 ? -6.216 -8.856 2.087 1.00 84.75 106 VAL A C 1
ATOM 724 O O . VAL A 1 106 ? -6.595 -9.473 3.084 1.00 84.75 106 VAL A O 1
ATOM 727 N N . GLY A 1 107 ? -5.773 -7.608 2.161 1.00 83.00 107 GLY A N 1
ATOM 728 C CA . GLY A 1 107 ? -5.418 -7.035 3.446 1.00 83.00 107 GLY A CA 1
ATOM 729 C C . GLY A 1 107 ? -6.588 -6.863 4.417 1.00 83.00 107 GLY A C 1
ATOM 730 O O . GLY A 1 107 ? -6.491 -7.265 5.575 1.00 83.00 107 GLY A O 1
ATOM 731 N N . ALA A 1 108 ? -7.745 -6.381 3.954 1.00 84.56 108 ALA A N 1
ATOM 732 C CA . ALA A 1 108 ? -8.943 -6.295 4.796 1.00 84.56 108 ALA A CA 1
ATOM 733 C C . ALA A 1 108 ? -9.422 -7.672 5.318 1.00 84.56 108 ALA A C 1
ATOM 735 O O . ALA A 1 108 ? -9.652 -7.808 6.523 1.00 84.56 108 ALA A O 1
ATOM 736 N N . PRO A 1 109 ? -9.573 -8.722 4.483 1.00 83.44 109 PRO A N 1
ATOM 737 C CA . PRO A 1 109 ? -9.926 -10.043 4.990 1.00 83.44 109 PRO A CA 1
ATOM 738 C C . PRO A 1 109 ? -8.845 -10.680 5.873 1.00 83.44 109 PRO A C 1
ATOM 740 O O . PRO A 1 109 ? -9.221 -11.376 6.820 1.00 83.44 109 PRO A O 1
ATOM 743 N N . LEU A 1 110 ? -7.554 -10.409 5.643 1.00 84.25 110 LEU A N 1
ATOM 744 C CA . LEU A 1 110 ? -6.453 -10.837 6.515 1.00 84.25 110 LEU A CA 1
ATOM 745 C C . LEU A 1 110 ? -6.582 -10.231 7.921 1.00 84.25 110 LEU A C 1
ATOM 747 O O . LEU A 1 110 ? -6.591 -10.970 8.909 1.00 84.25 110 LEU A O 1
ATOM 751 N N . VAL A 1 111 ? -6.779 -8.910 8.015 1.00 83.81 111 VAL A N 1
ATOM 752 C CA . VAL A 1 111 ? -7.028 -8.209 9.289 1.00 83.81 111 VAL A CA 1
ATOM 753 C C . VAL A 1 111 ? -8.274 -8.773 9.974 1.00 83.81 111 VAL A C 1
ATOM 755 O O . VAL A 1 111 ? -8.241 -9.106 11.160 1.00 83.81 111 VAL A O 1
ATOM 758 N N . ALA A 1 112 ? -9.353 -8.990 9.216 1.00 83.25 112 ALA A N 1
ATOM 759 C CA . ALA A 1 112 ? -10.589 -9.547 9.754 1.00 83.25 112 ALA A CA 1
ATOM 760 C C . ALA A 1 112 ? -10.404 -10.978 10.288 1.00 83.25 112 ALA A C 1
ATOM 762 O O . ALA A 1 112 ? -10.967 -11.340 11.322 1.00 83.25 112 ALA A O 1
ATOM 763 N N . ALA A 1 113 ? -9.628 -11.816 9.593 1.00 83.25 113 ALA A N 1
ATOM 764 C CA . ALA A 1 113 ? -9.324 -13.177 10.028 1.00 83.25 113 ALA A CA 1
ATOM 765 C C . ALA A 1 113 ? -8.486 -13.188 11.305 1.00 83.25 113 ALA A C 1
ATOM 767 O O . ALA A 1 113 ? -8.763 -13.985 12.203 1.00 83.25 113 ALA A O 1
ATOM 768 N N . ARG A 1 114 ? -7.521 -12.272 11.419 1.00 82.00 114 ARG A N 1
ATOM 769 C CA . ARG A 1 114 ? -6.683 -12.142 12.612 1.00 82.00 114 ARG A CA 1
ATOM 770 C C . ARG A 1 114 ? -7.482 -11.656 13.823 1.00 82.00 114 ARG A C 1
ATOM 772 O O . ARG A 1 114 ? -7.365 -12.269 14.879 1.00 82.00 114 ARG A O 1
ATOM 779 N N . GLY A 1 115 ? -8.371 -10.672 13.648 1.00 82.00 115 GLY A N 1
ATOM 780 C CA . GLY A 1 115 ? -9.303 -10.231 14.697 1.00 82.00 115 GLY A CA 1
ATOM 781 C C . GLY A 1 115 ? -10.237 -11.352 15.170 1.00 82.00 115 GLY A C 1
ATOM 782 O O . GLY A 1 115 ? -10.372 -11.592 16.369 1.00 82.00 115 GLY A O 1
ATOM 783 N N . ARG A 1 116 ? -10.792 -12.141 14.236 1.00 83.38 116 ARG A N 1
ATOM 784 C CA . ARG A 1 116 ? -11.604 -13.325 14.578 1.00 83.38 116 ARG A CA 1
ATOM 785 C C . ARG A 1 116 ? -10.813 -14.394 15.323 1.00 83.38 116 ARG A C 1
ATOM 787 O O . ARG A 1 116 ? -11.366 -15.028 16.215 1.00 83.38 116 ARG A O 1
ATOM 794 N N . ARG A 1 117 ? -9.557 -14.637 14.937 1.00 82.81 117 ARG A N 1
ATOM 795 C CA . ARG A 1 117 ? -8.701 -15.613 15.622 1.00 82.81 117 ARG A CA 1
ATOM 796 C C . ARG A 1 117 ? -8.429 -15.162 17.053 1.00 82.81 117 ARG A C 1
ATOM 798 O O . ARG A 1 117 ? -8.651 -15.957 17.953 1.00 82.81 117 ARG A O 1
ATOM 805 N N . LEU A 1 118 ? -8.070 -13.892 17.249 1.00 78.38 118 LEU A N 1
ATOM 806 C CA . LEU A 1 118 ? -7.873 -13.303 18.575 1.00 78.38 118 LEU A CA 1
ATOM 807 C C . LEU A 1 118 ? -9.122 -13.460 19.457 1.00 78.38 118 LEU A C 1
ATOM 809 O O . LEU A 1 118 ? -9.027 -13.944 20.577 1.00 78.38 118 LEU A O 1
ATOM 813 N N . ALA A 1 119 ? -10.305 -13.155 18.916 1.00 82.12 119 ALA A N 1
ATOM 814 C CA . ALA A 1 119 ? -11.567 -13.320 19.638 1.00 82.12 119 ALA A CA 1
ATOM 815 C C . ALA A 1 119 ? -11.903 -14.785 19.982 1.00 82.12 119 ALA A C 1
ATOM 817 O O . ALA A 1 119 ? -12.735 -15.026 20.845 1.00 82.12 119 ALA A O 1
ATOM 818 N N . ARG A 1 120 ? -11.307 -15.774 19.304 1.00 81.75 120 ARG A N 1
ATOM 819 C CA . ARG A 1 120 ? -11.533 -17.202 19.594 1.00 81.75 120 ARG A CA 1
ATOM 820 C C . ARG A 1 120 ? -10.523 -17.790 20.568 1.00 81.75 120 ARG A C 1
ATOM 822 O O . ARG A 1 120 ? -10.834 -18.780 21.212 1.00 81.75 120 ARG A O 1
ATOM 829 N N . THR A 1 121 ? -9.313 -17.243 20.622 1.00 78.88 121 THR A N 1
ATOM 830 C CA . THR A 1 121 ? -8.211 -17.825 21.398 1.00 78.88 121 THR A CA 1
ATOM 831 C C . THR A 1 121 ? -8.062 -17.229 22.790 1.00 78.88 121 THR A C 1
ATOM 833 O O . THR A 1 121 ? -7.272 -17.747 23.571 1.00 78.88 121 THR A O 1
ATOM 836 N N . THR A 1 122 ? -8.776 -16.148 23.106 1.00 77.31 122 THR A N 1
ATOM 837 C CA . THR A 1 122 ? -8.582 -15.432 24.367 1.00 77.31 122 THR A CA 1
ATOM 838 C C . THR A 1 122 ? -9.692 -15.684 25.396 1.00 77.31 122 THR A C 1
ATOM 840 O O . THR A 1 122 ? -10.873 -15.641 25.070 1.00 77.31 122 THR A O 1
ATOM 843 N N . SER A 1 123 ? -9.291 -15.844 26.662 1.00 73.50 123 SER A N 1
ATOM 844 C CA . SER A 1 123 ? -10.134 -15.963 27.862 1.00 73.50 123 SER A CA 1
ATOM 845 C C . SER A 1 123 ? -10.518 -14.632 28.542 1.00 73.50 123 SER A C 1
ATOM 847 O O . SER A 1 123 ? -11.433 -14.602 29.356 1.00 73.50 123 SER A O 1
ATOM 849 N N . SER A 1 124 ? -9.854 -13.516 28.221 1.00 82.62 124 SER A N 1
ATOM 850 C CA . SER A 1 124 ? -10.165 -12.174 28.744 1.00 82.62 124 SER A CA 1
ATOM 851 C C . SER A 1 124 ? -11.275 -11.465 27.952 1.00 82.62 124 SER A C 1
ATOM 853 O O . SER A 1 124 ? -11.194 -11.334 26.726 1.00 82.62 124 SER A O 1
ATOM 855 N N . ALA A 1 125 ? -12.266 -10.914 28.665 1.00 79.25 125 ALA A N 1
ATOM 856 C CA . ALA A 1 125 ? -13.381 -10.154 28.091 1.00 79.25 125 ALA A CA 1
ATOM 857 C C . ALA A 1 125 ? -12.921 -8.951 27.244 1.00 79.25 125 ALA A C 1
ATOM 859 O O . ALA A 1 125 ? -13.443 -8.725 26.152 1.00 79.25 125 ALA A O 1
ATOM 860 N N . ALA A 1 126 ? -11.892 -8.222 27.689 1.00 71.44 126 ALA A N 1
ATOM 861 C CA . ALA A 1 126 ? -11.367 -7.060 26.968 1.00 71.44 126 ALA A CA 1
ATOM 862 C C . ALA A 1 126 ? -10.788 -7.436 25.591 1.00 71.44 126 ALA A C 1
ATOM 864 O O . ALA A 1 126 ? -11.015 -6.749 24.596 1.00 71.44 126 ALA A O 1
ATOM 865 N N . GLN A 1 127 ? -10.081 -8.565 25.505 1.00 71.31 127 GLN A N 1
ATOM 866 C CA . GLN A 1 127 ? -9.487 -9.042 24.252 1.00 71.31 127 GLN A CA 1
ATOM 867 C C . GLN A 1 127 ? -10.530 -9.655 23.306 1.00 71.31 127 GLN A C 1
ATOM 869 O O . GLN A 1 127 ? -10.403 -9.532 22.087 1.00 71.31 127 GLN A O 1
ATOM 874 N N . LEU A 1 128 ? -11.587 -10.263 23.852 1.00 76.25 128 LEU A N 1
ATOM 875 C CA . LEU A 1 128 ? -12.759 -10.703 23.092 1.00 76.25 128 LEU A CA 1
ATOM 876 C C . LEU A 1 128 ? -13.453 -9.523 22.399 1.00 76.25 128 LEU A C 1
ATOM 878 O O . LEU A 1 128 ? -13.747 -9.598 21.202 1.00 76.25 128 LEU A O 1
ATOM 882 N N . ILE A 1 129 ? -13.669 -8.427 23.135 1.00 74.44 129 ILE A N 1
ATOM 883 C CA . ILE A 1 129 ? -14.259 -7.190 22.607 1.00 74.44 129 ILE A CA 1
ATOM 884 C C . ILE A 1 129 ? -13.347 -6.596 21.528 1.00 74.44 129 ILE A C 1
ATOM 886 O O . ILE A 1 129 ? -13.797 -6.388 20.402 1.00 74.44 129 ILE A O 1
ATOM 890 N N . ALA A 1 130 ? -12.053 -6.431 21.818 1.00 74.00 130 ALA A N 1
ATOM 891 C CA . ALA A 1 130 ? -11.084 -5.892 20.862 1.00 74.00 130 ALA A CA 1
ATOM 892 C C . ALA A 1 130 ? -10.983 -6.733 19.573 1.00 74.00 130 ALA A C 1
ATOM 894 O O . ALA A 1 130 ? -10.933 -6.187 18.471 1.00 74.00 130 ALA A O 1
ATOM 895 N N . GLY A 1 131 ? -10.991 -8.066 19.684 1.00 75.62 131 GLY A N 1
ATOM 896 C CA . GLY A 1 131 ? -10.940 -8.967 18.531 1.00 75.62 131 GLY A CA 1
ATOM 897 C C . GLY A 1 131 ? -12.193 -8.895 17.653 1.00 75.62 131 GLY A C 1
ATOM 898 O O . GLY A 1 131 ? -12.086 -8.894 16.421 1.00 75.62 131 GLY A O 1
ATOM 899 N N . ARG A 1 132 ? -13.383 -8.788 18.264 1.00 83.06 132 ARG A N 1
ATOM 900 C CA . ARG A 1 132 ? -14.642 -8.587 17.527 1.00 83.06 132 ARG A CA 1
ATOM 901 C C . ARG A 1 132 ? -14.666 -7.230 16.833 1.00 83.06 132 ARG A C 1
ATOM 903 O O . ARG A 1 132 ? -14.961 -7.193 15.638 1.00 83.06 132 ARG A O 1
ATOM 910 N N . GLU A 1 133 ? -14.270 -6.176 17.535 1.00 78.25 133 GLU A N 1
ATOM 911 C CA . GLU A 1 133 ? -14.223 -4.807 17.020 1.00 78.25 133 GLU A CA 1
ATOM 912 C C . GLU A 1 133 ? -13.270 -4.677 15.824 1.00 78.25 133 GLU A C 1
ATOM 914 O O . GLU A 1 133 ? -13.660 -4.211 14.751 1.00 78.25 133 GLU A O 1
ATOM 919 N N . LEU A 1 134 ? -12.051 -5.214 15.950 1.00 77.94 134 LEU A N 1
ATOM 920 C CA . LEU A 1 134 ? -11.077 -5.256 14.857 1.00 77.94 134 LEU A CA 1
ATOM 921 C C . LEU A 1 134 ? -11.609 -6.033 13.646 1.00 77.94 134 LEU A C 1
ATOM 923 O O . LEU A 1 134 ? -11.363 -5.659 12.500 1.00 77.94 134 LEU A O 1
ATOM 927 N N . SER A 1 135 ? -12.338 -7.127 13.882 1.00 80.75 135 SER A N 1
ATOM 928 C CA . SER A 1 135 ? -12.902 -7.927 12.794 1.00 80.75 135 SER A CA 1
ATOM 929 C C . SER A 1 135 ? -14.065 -7.238 12.075 1.00 80.75 135 SER A C 1
ATOM 931 O O . SER A 1 135 ? -14.216 -7.431 10.865 1.00 80.75 135 SER A O 1
ATOM 933 N N . ALA A 1 136 ? -14.847 -6.427 12.793 1.00 80.62 136 ALA A N 1
ATOM 934 C CA . ALA A 1 136 ? -15.948 -5.641 12.247 1.00 80.62 136 ALA A CA 1
ATOM 935 C C . ALA A 1 136 ? -15.431 -4.450 11.420 1.00 80.62 136 ALA A C 1
ATOM 937 O O . ALA A 1 136 ? -15.921 -4.209 10.317 1.00 80.62 136 ALA A O 1
ATOM 938 N N . HIS A 1 137 ? -14.370 -3.785 11.889 1.00 79.19 137 HIS A N 1
ATOM 939 C CA . HIS A 1 137 ? -13.781 -2.591 11.267 1.00 79.19 137 HIS A CA 1
ATOM 940 C C . HIS A 1 137 ? -12.498 -2.876 10.462 1.00 79.19 137 HIS A C 1
ATOM 942 O O . HIS A 1 137 ? -11.684 -1.993 10.196 1.00 79.19 137 HIS A O 1
ATOM 948 N N . ALA A 1 138 ? -12.308 -4.113 10.002 1.00 80.06 138 ALA A N 1
ATOM 949 C CA . ALA A 1 138 ? -11.064 -4.535 9.356 1.00 80.06 138 ALA A CA 1
ATOM 950 C C . ALA A 1 138 ? -10.699 -3.737 8.088 1.00 80.06 138 ALA A C 1
ATOM 952 O O . ALA A 1 138 ? -9.524 -3.520 7.805 1.00 80.06 138 ALA A O 1
ATOM 953 N N . ALA A 1 139 ? -11.691 -3.286 7.312 1.00 77.81 139 ALA A N 1
ATOM 954 C CA . ALA A 1 139 ? -11.448 -2.543 6.074 1.00 77.81 139 ALA A CA 1
ATOM 955 C C . ALA A 1 139 ? -10.984 -1.097 6.312 1.00 77.81 139 ALA A C 1
ATOM 957 O O . ALA A 1 139 ? -10.230 -0.560 5.500 1.00 77.81 139 ALA A O 1
ATOM 958 N N . SER A 1 140 ? -11.435 -0.443 7.387 1.00 73.19 140 SER A N 1
ATOM 959 C CA . SER A 1 140 ? -10.921 0.878 7.770 1.00 73.19 140 SER A CA 1
ATOM 960 C C . SER A 1 140 ? -9.526 0.742 8.377 1.00 73.19 140 SER A C 1
ATOM 962 O O . SER A 1 140 ? -8.631 1.488 7.985 1.00 73.19 140 SER A O 1
ATOM 964 N N . ALA A 1 141 ? -9.313 -0.268 9.226 1.00 77.00 141 ALA A N 1
ATOM 965 C CA . ALA A 1 141 ? -8.003 -0.584 9.790 1.00 77.00 141 ALA A CA 1
ATOM 966 C C . ALA A 1 141 ? -6.956 -0.887 8.701 1.00 77.00 141 ALA A C 1
ATOM 968 O O . ALA A 1 141 ? -5.873 -0.308 8.716 1.00 77.00 141 ALA A O 1
ATOM 969 N N . TRP A 1 142 ? -7.288 -1.723 7.708 1.00 82.94 142 TRP A N 1
ATOM 970 C CA . TRP A 1 142 ? -6.381 -2.030 6.596 1.00 82.94 142 TRP A CA 1
ATOM 971 C C . TRP A 1 142 ? -6.002 -0.791 5.785 1.00 82.94 142 TRP A C 1
ATOM 973 O O . TRP A 1 142 ? -4.839 -0.624 5.434 1.00 82.94 142 TRP A O 1
ATOM 983 N N . ARG A 1 143 ? -6.955 0.107 5.515 1.00 80.81 143 ARG A N 1
ATOM 984 C CA . ARG A 1 143 ? -6.705 1.317 4.714 1.00 80.81 143 ARG A CA 1
ATOM 985 C C . ARG A 1 143 ? -5.611 2.200 5.312 1.00 80.81 143 ARG A C 1
ATOM 987 O O . ARG A 1 143 ? -4.833 2.768 4.557 1.00 80.81 143 ARG A O 1
ATOM 994 N N . ARG A 1 144 ? -5.524 2.254 6.647 1.00 75.94 144 ARG A N 1
ATOM 995 C CA . ARG A 1 144 ? -4.470 2.986 7.370 1.00 75.94 144 ARG A CA 1
ATOM 996 C C . ARG A 1 144 ? -3.078 2.382 7.138 1.00 75.94 144 ARG A C 1
ATOM 998 O O . ARG A 1 144 ? -2.101 3.114 7.089 1.00 75.94 144 ARG A O 1
ATOM 1005 N N . VAL A 1 145 ? -2.985 1.063 6.966 1.00 76.00 145 VAL A N 1
ATOM 1006 C CA . VAL A 1 145 ? -1.713 0.327 6.807 1.00 76.00 145 VAL A CA 1
ATOM 1007 C C . VAL A 1 145 ? -1.337 0.121 5.335 1.00 76.00 145 VAL A C 1
ATOM 1009 O O . VAL A 1 145 ? -0.160 0.017 4.998 1.00 76.00 145 VAL A O 1
ATOM 1012 N N . SER A 1 146 ? -2.323 0.103 4.437 1.00 81.50 146 SER A N 1
ATOM 1013 C CA . SER A 1 146 ? -2.141 -0.203 3.016 1.00 81.50 146 SER A CA 1
ATOM 1014 C C . SER A 1 146 ? -1.141 0.722 2.326 1.00 81.50 146 SER A C 1
ATOM 1016 O O . SER A 1 146 ? -0.404 0.263 1.460 1.00 81.50 146 SER A O 1
ATOM 1018 N N . GLY A 1 147 ? -1.078 1.999 2.717 1.00 78.31 147 GLY A N 1
ATOM 1019 C CA . GLY A 1 147 ? -0.091 2.933 2.175 1.00 78.31 147 GLY A CA 1
ATOM 1020 C C . GLY A 1 147 ? 1.344 2.449 2.406 1.00 78.31 147 GLY A C 1
ATOM 1021 O O . GLY A 1 147 ? 2.124 2.360 1.462 1.00 78.31 147 GLY A O 1
ATOM 1022 N N . ILE A 1 148 ? 1.654 2.028 3.635 1.00 80.06 148 ILE A N 1
ATOM 1023 C CA . ILE A 1 148 ? 2.969 1.491 4.024 1.00 80.06 148 ILE A CA 1
ATOM 1024 C C . ILE A 1 148 ? 3.286 0.217 3.236 1.00 80.06 148 ILE A C 1
ATOM 1026 O O . ILE A 1 148 ? 4.396 0.059 2.731 1.00 80.06 148 ILE A O 1
ATOM 1030 N N . ALA A 1 149 ? 2.296 -0.664 3.067 1.00 80.44 149 ALA A N 1
ATOM 1031 C CA . ALA A 1 149 ? 2.458 -1.890 2.291 1.00 80.44 149 ALA A CA 1
ATOM 1032 C C . ALA A 1 149 ? 2.793 -1.617 0.813 1.00 80.44 149 ALA A C 1
ATOM 1034 O O . ALA A 1 149 ? 3.661 -2.283 0.257 1.00 80.44 149 ALA A O 1
ATOM 1035 N N . MET A 1 150 ? 2.153 -0.627 0.178 1.00 80.81 150 MET A N 1
ATOM 1036 C CA . MET A 1 150 ? 2.445 -0.259 -1.217 1.00 80.81 150 MET A CA 1
ATOM 1037 C C . MET A 1 150 ? 3.886 0.219 -1.386 1.00 80.81 150 MET A C 1
ATOM 1039 O O . MET A 1 150 ? 4.564 -0.188 -2.325 1.00 80.81 150 MET A O 1
ATOM 1043 N N . ILE A 1 151 ? 4.375 1.035 -0.454 1.00 83.31 151 ILE A N 1
ATOM 1044 C CA . ILE A 1 151 ? 5.752 1.533 -0.503 1.00 83.31 151 ILE A CA 1
ATOM 1045 C C . ILE A 1 151 ? 6.760 0.424 -0.287 1.00 83.31 151 ILE A C 1
ATOM 1047 O O . ILE A 1 151 ? 7.755 0.385 -1.001 1.00 83.31 151 ILE A O 1
ATOM 1051 N N . ALA A 1 152 ? 6.486 -0.517 0.614 1.00 82.00 152 ALA A N 1
ATOM 1052 C CA . ALA A 1 152 ? 7.325 -1.699 0.758 1.00 82.00 152 ALA A CA 1
ATOM 1053 C C . ALA A 1 152 ? 7.376 -2.527 -0.542 1.00 82.00 152 ALA A C 1
ATOM 1055 O O . ALA A 1 152 ? 8.449 -2.962 -0.947 1.00 82.00 152 ALA A O 1
ATOM 1056 N N . VAL A 1 153 ? 6.245 -2.699 -1.237 1.00 81.00 153 VAL A N 1
ATOM 1057 C CA . VAL A 1 153 ? 6.194 -3.413 -2.526 1.00 81.00 153 VAL A CA 1
ATOM 1058 C C . VAL A 1 153 ? 6.981 -2.674 -3.615 1.00 81.00 153 VAL A C 1
ATOM 1060 O O . VAL A 1 153 ? 7.762 -3.301 -4.329 1.00 81.00 153 VAL A O 1
ATOM 1063 N N . ILE A 1 154 ? 6.838 -1.348 -3.711 1.00 82.19 154 ILE A N 1
ATOM 1064 C CA . ILE A 1 154 ? 7.623 -0.509 -4.632 1.00 82.19 154 ILE A CA 1
ATOM 1065 C C . ILE A 1 154 ? 9.116 -0.578 -4.286 1.00 82.19 154 ILE A C 1
ATOM 1067 O O . ILE A 1 154 ? 9.937 -0.691 -5.189 1.00 82.19 154 ILE A O 1
ATOM 1071 N N . ALA A 1 155 ? 9.475 -0.559 -3.000 1.00 82.56 155 ALA A N 1
ATOM 1072 C CA . ALA A 1 155 ? 10.858 -0.662 -2.539 1.00 82.56 155 ALA A CA 1
ATOM 1073 C C . ALA A 1 155 ? 11.493 -1.997 -2.925 1.00 82.56 155 ALA A C 1
ATOM 1075 O O . ALA A 1 155 ? 12.621 -2.017 -3.401 1.00 82.56 155 ALA A O 1
ATOM 1076 N N . VAL A 1 156 ? 10.772 -3.106 -2.737 1.00 81.50 156 VAL A N 1
ATOM 1077 C CA . VAL A 1 156 ? 11.255 -4.443 -3.100 1.00 81.50 156 VAL A CA 1
ATOM 1078 C C . VAL A 1 156 ? 11.451 -4.537 -4.606 1.00 81.50 156 VAL A C 1
ATOM 1080 O O . VAL A 1 156 ? 12.533 -4.885 -5.057 1.00 81.50 156 VAL A O 1
ATOM 1083 N N . VAL A 1 157 ? 10.441 -4.180 -5.398 1.00 77.75 157 VAL A N 1
ATOM 1084 C CA . VAL A 1 157 ? 10.513 -4.325 -6.859 1.00 77.75 157 VAL A CA 1
ATOM 1085 C C . VAL A 1 157 ? 11.504 -3.343 -7.474 1.00 77.75 157 VAL A C 1
ATOM 1087 O O . VAL A 1 157 ? 12.320 -3.735 -8.304 1.00 77.75 157 VAL A O 1
ATOM 1090 N N . GLY A 1 158 ? 11.487 -2.089 -7.027 1.00 79.50 158 GLY A N 1
ATOM 1091 C CA . GLY A 1 158 ? 12.459 -1.082 -7.431 1.00 79.50 158 GLY A CA 1
ATOM 1092 C C . GLY A 1 158 ? 13.881 -1.443 -6.997 1.00 79.50 158 GLY A C 1
ATOM 1093 O O . GLY A 1 158 ? 14.807 -1.307 -7.788 1.00 79.50 158 GLY A O 1
ATOM 1094 N N . GLY A 1 159 ? 14.059 -1.951 -5.775 1.00 78.44 159 GLY A N 1
ATOM 1095 C CA . GLY A 1 159 ? 15.354 -2.370 -5.237 1.00 78.44 159 GLY A CA 1
ATOM 1096 C C . GLY A 1 159 ? 15.932 -3.587 -5.957 1.00 78.44 159 GLY A C 1
ATOM 1097 O O . GLY A 1 159 ? 17.091 -3.557 -6.362 1.00 78.44 159 GLY A O 1
ATOM 1098 N N . SER A 1 160 ? 15.126 -4.627 -6.184 1.00 77.81 160 SER A N 1
ATOM 1099 C CA . SER A 1 160 ? 15.530 -5.805 -6.961 1.00 77.81 160 SER A CA 1
ATOM 1100 C C . SER A 1 160 ? 15.782 -5.464 -8.431 1.00 77.81 160 SER A C 1
ATOM 1102 O O . SER A 1 160 ? 16.746 -5.947 -9.016 1.00 77.81 160 SER A O 1
ATOM 1104 N N . GLY A 1 161 ? 14.964 -4.593 -9.031 1.00 75.06 161 GLY A N 1
ATOM 1105 C CA . GLY A 1 161 ? 15.197 -4.090 -10.386 1.00 75.06 161 GLY A CA 1
ATOM 1106 C C . GLY A 1 161 ? 16.514 -3.322 -10.488 1.00 75.06 161 GLY A C 1
ATOM 1107 O O . GLY A 1 161 ? 17.319 -3.591 -11.375 1.00 75.06 161 GLY A O 1
ATOM 1108 N N . ALA A 1 162 ? 16.781 -2.431 -9.530 1.00 73.62 162 ALA A N 1
ATOM 1109 C CA . ALA A 1 162 ? 18.031 -1.685 -9.457 1.00 73.62 162 ALA A CA 1
ATOM 1110 C C . ALA A 1 162 ? 19.255 -2.588 -9.226 1.00 73.62 162 ALA A C 1
ATOM 1112 O O . ALA A 1 162 ? 20.317 -2.309 -9.780 1.00 73.62 162 ALA A O 1
ATOM 1113 N N . SER A 1 163 ? 19.132 -3.670 -8.446 1.00 74.25 163 SER A N 1
ATOM 1114 C CA . SER A 1 163 ? 20.242 -4.610 -8.239 1.00 74.25 163 SER A CA 1
ATOM 1115 C C . SER A 1 163 ? 20.530 -5.449 -9.483 1.00 74.25 163 SER A C 1
ATOM 1117 O O . SER A 1 163 ? 21.691 -5.653 -9.814 1.00 74.25 163 SER A O 1
ATOM 1119 N N . LEU A 1 164 ? 19.495 -5.913 -10.192 1.00 70.12 164 LEU A N 1
ATOM 1120 C CA . LEU A 1 164 ? 19.654 -6.642 -11.457 1.00 70.12 164 LEU A CA 1
ATOM 1121 C C . LEU A 1 164 ? 20.312 -5.767 -12.525 1.00 70.12 164 LEU A C 1
ATOM 1123 O O . LEU A 1 164 ? 21.206 -6.216 -13.234 1.00 70.12 164 LEU A O 1
ATOM 1127 N N . VAL A 1 165 ? 19.903 -4.501 -12.589 1.00 69.06 165 VAL A N 1
ATOM 1128 C CA . VAL A 1 165 ? 20.521 -3.477 -13.432 1.00 69.06 165 VAL A CA 1
ATOM 1129 C C . VAL A 1 165 ? 22.002 -3.284 -13.091 1.00 69.06 165 VAL A C 1
ATOM 1131 O O . VAL A 1 165 ? 22.832 -3.232 -13.995 1.00 69.06 165 VAL A O 1
ATOM 1134 N N . ALA A 1 166 ? 22.345 -3.205 -11.803 1.00 69.56 166 ALA A N 1
ATOM 1135 C CA . ALA A 1 166 ? 23.730 -3.046 -11.370 1.00 69.56 166 ALA A CA 1
ATOM 1136 C C . ALA A 1 166 ? 24.601 -4.252 -11.758 1.00 69.56 166 ALA A C 1
ATOM 1138 O O . ALA A 1 166 ? 25.709 -4.057 -12.239 1.00 69.56 166 ALA A O 1
ATOM 1139 N N . LEU A 1 167 ? 24.080 -5.475 -11.609 1.00 68.69 167 LEU A N 1
ATOM 1140 C CA . LEU A 1 167 ? 24.780 -6.706 -11.995 1.00 68.69 167 LEU A CA 1
ATOM 1141 C C . LEU A 1 167 ? 24.977 -6.816 -13.511 1.00 68.69 167 LEU A C 1
ATOM 1143 O O . LEU A 1 167 ? 26.031 -7.249 -13.954 1.00 68.69 167 LEU A O 1
ATOM 1147 N N . ALA A 1 168 ? 23.988 -6.401 -14.308 1.00 66.25 168 ALA A N 1
ATOM 1148 C CA . ALA A 1 168 ? 24.137 -6.357 -15.759 1.00 66.25 168 ALA A CA 1
ATOM 1149 C C . ALA A 1 168 ? 25.200 -5.330 -16.189 1.00 66.25 168 ALA A C 1
ATOM 1151 O O . ALA A 1 168 ? 25.876 -5.544 -17.193 1.00 66.25 168 ALA A O 1
ATOM 1152 N N . GLY A 1 169 ? 25.328 -4.224 -15.441 1.00 61.00 169 GLY A N 1
ATOM 1153 C CA . GLY A 1 169 ? 26.251 -3.102 -15.661 1.00 61.00 169 GLY A CA 1
ATOM 1154 C C . GLY A 1 169 ? 27.732 -3.467 -15.784 1.00 61.00 169 GLY A C 1
ATOM 1155 O O . GLY A 1 169 ? 28.449 -2.790 -16.520 1.00 61.00 169 GLY A O 1
ATOM 1156 N N . ASP A 1 170 ? 28.169 -4.526 -15.099 1.00 62.16 170 ASP A N 1
ATOM 1157 C CA . ASP A 1 170 ? 29.579 -4.939 -15.028 1.00 62.16 170 ASP A CA 1
ATOM 1158 C C . ASP A 1 170 ? 30.064 -5.696 -16.283 1.00 62.16 170 ASP A C 1
ATOM 1160 O O . ASP A 1 170 ? 31.265 -5.725 -16.560 1.00 62.16 170 ASP A O 1
ATOM 1164 N N . ASP A 1 171 ? 29.155 -6.234 -17.105 1.00 57.94 171 ASP A N 1
ATOM 1165 C CA . ASP A 1 171 ? 29.500 -6.972 -18.327 1.00 57.94 171 ASP A CA 1
ATOM 1166 C C . ASP A 1 171 ? 29.649 -6.028 -19.540 1.00 57.94 171 ASP A C 1
ATOM 1168 O O . ASP A 1 171 ? 28.739 -5.851 -20.351 1.00 57.94 171 ASP A O 1
ATOM 1172 N N . GLY A 1 172 ? 30.824 -5.402 -19.677 1.00 57.25 172 GLY A N 1
ATOM 1173 C CA . GLY A 1 172 ? 31.326 -4.855 -20.953 1.00 57.25 172 GLY A CA 1
ATOM 1174 C C . GLY A 1 172 ? 30.489 -3.753 -21.626 1.00 57.25 172 GLY A C 1
ATOM 1175 O O . GLY A 1 172 ? 30.523 -3.615 -22.851 1.00 57.25 172 GLY A O 1
ATOM 1176 N N . GLN A 1 173 ? 29.722 -2.972 -20.865 1.00 62.50 173 GLN A N 1
ATOM 1177 C CA . GLN A 1 173 ? 28.759 -2.022 -21.426 1.00 62.50 173 GLN A CA 1
ATOM 1178 C C . GLN A 1 173 ? 29.373 -0.714 -21.953 1.00 62.50 173 GLN A C 1
ATOM 1180 O O . GLN A 1 173 ? 30.308 -0.148 -21.388 1.00 62.50 173 GLN A O 1
ATOM 1185 N N . THR A 1 174 ? 28.778 -0.165 -23.019 1.00 67.88 174 THR A N 1
ATOM 1186 C CA . THR A 1 174 ? 29.079 1.183 -23.531 1.00 67.88 174 THR A CA 1
ATOM 1187 C C . THR A 1 174 ? 28.731 2.251 -22.484 1.00 67.88 174 THR A C 1
ATOM 1189 O O . THR A 1 174 ? 27.710 2.144 -21.807 1.00 67.88 174 THR A O 1
ATOM 1192 N N . GLY A 1 175 ? 29.516 3.332 -22.385 1.00 70.19 175 GLY A N 1
ATOM 1193 C CA . GLY A 1 175 ? 29.317 4.384 -21.373 1.00 70.19 175 GLY A CA 1
ATOM 1194 C C . GLY A 1 175 ? 27.918 5.025 -21.348 1.00 70.19 175 GLY A C 1
ATOM 1195 O O . GLY A 1 175 ? 27.492 5.513 -20.307 1.00 70.19 175 GLY A O 1
ATOM 1196 N N . SER A 1 176 ? 27.167 4.982 -22.454 1.00 72.75 176 SER A N 1
ATOM 1197 C CA . SER A 1 176 ? 25.772 5.441 -22.522 1.00 72.75 176 SER A CA 1
ATOM 1198 C C . SER A 1 176 ? 24.790 4.548 -21.752 1.00 72.75 176 SER A C 1
ATOM 1200 O O . SER A 1 176 ? 23.887 5.067 -21.100 1.00 72.75 176 SER A O 1
ATOM 1202 N N . GLN A 1 177 ? 24.971 3.224 -21.777 1.00 71.62 177 GLN A N 1
ATOM 1203 C CA . GLN A 1 177 ? 24.134 2.276 -21.031 1.00 71.62 177 GLN A CA 1
ATOM 1204 C C . GLN A 1 177 ? 24.351 2.418 -19.519 1.00 71.62 177 GLN A C 1
ATOM 1206 O O . GLN A 1 177 ? 23.385 2.465 -18.759 1.00 71.62 177 GLN A O 1
ATOM 1211 N N . ALA A 1 178 ? 25.603 2.599 -19.086 1.00 74.50 178 ALA A N 1
ATOM 1212 C CA . ALA A 1 178 ? 25.931 2.806 -17.675 1.00 74.50 178 ALA A CA 1
ATOM 1213 C C . ALA A 1 178 ? 25.244 4.055 -17.082 1.00 74.50 178 ALA A C 1
ATOM 1215 O O . ALA A 1 178 ? 24.755 4.015 -15.951 1.00 74.50 178 ALA A O 1
ATOM 1216 N N . VAL A 1 179 ? 25.153 5.148 -17.852 1.00 78.06 179 VAL A N 1
ATOM 1217 C CA . VAL A 1 179 ? 24.455 6.377 -17.428 1.00 78.06 179 VAL A CA 1
ATOM 1218 C C . VAL A 1 179 ? 22.950 6.139 -17.280 1.00 78.06 179 VAL A C 1
ATOM 1220 O O . VAL A 1 179 ? 22.381 6.493 -16.250 1.00 78.06 179 VAL A O 1
ATOM 1223 N N . LEU A 1 180 ? 22.312 5.470 -18.246 1.00 77.69 180 LEU A N 1
ATOM 1224 C CA . LEU A 1 180 ? 20.880 5.143 -18.175 1.00 77.69 180 LEU A CA 1
ATOM 1225 C C . LEU A 1 180 ? 20.542 4.292 -16.943 1.00 77.69 180 LEU A C 1
ATOM 1227 O O . LEU A 1 180 ? 19.546 4.533 -16.261 1.00 77.69 180 LEU A O 1
ATOM 1231 N N . PHE A 1 181 ? 21.386 3.312 -16.629 1.00 76.06 181 PHE A N 1
ATOM 1232 C CA . PHE A 1 181 ? 21.205 2.452 -15.465 1.00 76.06 181 PHE A CA 1
ATOM 1233 C C . PHE A 1 181 ? 21.396 3.196 -14.134 1.00 76.06 181 PHE A C 1
ATOM 1235 O O . PHE A 1 181 ? 20.626 2.983 -13.189 1.00 76.06 181 PHE A O 1
ATOM 1242 N N . ALA A 1 182 ? 22.363 4.115 -14.059 1.00 78.81 182 ALA A N 1
ATOM 1243 C CA . ALA A 1 182 ? 22.545 4.989 -12.901 1.00 78.81 182 ALA A CA 1
ATOM 1244 C C . ALA A 1 182 ? 21.342 5.930 -12.68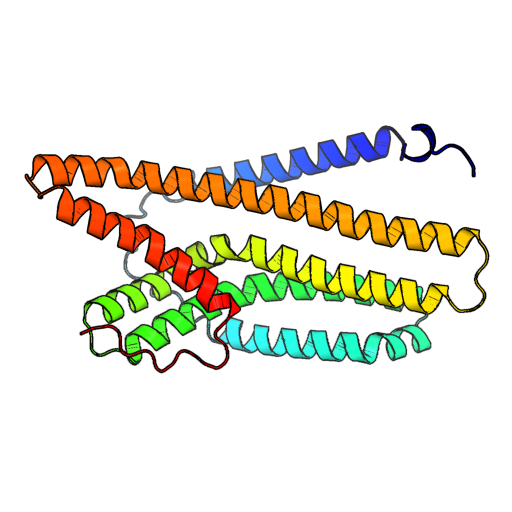6 1.00 78.81 182 ALA A C 1
ATOM 1246 O O . ALA A 1 182 ? 20.893 6.110 -11.545 1.00 78.81 182 ALA A O 1
ATOM 1247 N N . ASP A 1 183 ? 20.777 6.468 -13.768 1.00 81.38 183 ASP A N 1
ATOM 1248 C CA . ASP A 1 183 ? 19.583 7.316 -13.726 1.00 81.38 183 ASP A CA 1
ATOM 1249 C C . ASP A 1 183 ? 18.345 6.531 -13.281 1.00 81.38 183 ASP A C 1
ATOM 1251 O O . ASP A 1 183 ? 17.616 6.991 -12.400 1.00 81.38 183 ASP A O 1
ATOM 1255 N N . MET A 1 184 ? 18.136 5.310 -13.791 1.00 80.50 184 MET A N 1
ATOM 1256 C CA . MET A 1 184 ? 17.046 4.437 -13.332 1.00 80.50 184 MET A CA 1
ATOM 1257 C C . MET A 1 184 ? 17.141 4.152 -11.831 1.00 80.50 184 MET A C 1
ATOM 1259 O O . MET A 1 184 ? 16.144 4.277 -11.114 1.00 80.50 184 MET A O 1
ATOM 1263 N N . ARG A 1 185 ? 18.339 3.820 -11.327 1.00 78.38 185 ARG A N 1
ATOM 1264 C CA . ARG A 1 185 ? 18.558 3.590 -9.890 1.00 78.38 185 ARG A CA 1
ATOM 1265 C C . ARG A 1 185 ? 18.203 4.830 -9.074 1.00 78.38 185 ARG A C 1
ATOM 1267 O O . ARG A 1 185 ? 17.499 4.728 -8.070 1.00 78.38 185 ARG A O 1
ATOM 1274 N N . THR A 1 186 ? 18.673 5.995 -9.505 1.00 83.44 186 THR A N 1
ATOM 1275 C CA . THR A 1 186 ? 18.408 7.265 -8.820 1.00 83.44 186 THR A CA 1
ATOM 1276 C C . THR A 1 186 ? 16.917 7.602 -8.845 1.00 83.44 186 THR A C 1
ATOM 1278 O O . THR A 1 186 ? 16.352 7.940 -7.807 1.00 83.44 186 THR A O 1
ATOM 1281 N N . GLY A 1 187 ? 16.243 7.414 -9.983 1.00 83.00 187 GLY A N 1
ATOM 1282 C CA . GLY A 1 187 ? 14.802 7.626 -10.126 1.00 83.00 187 GLY A CA 1
ATOM 1283 C C . GLY A 1 187 ? 13.966 6.741 -9.196 1.00 83.00 187 GLY A C 1
ATOM 1284 O O . GLY A 1 187 ? 13.031 7.228 -8.554 1.00 83.00 187 GLY A O 1
ATOM 1285 N N . VAL A 1 188 ? 14.336 5.464 -9.048 1.00 82.12 188 VAL A N 1
ATOM 1286 C CA . VAL A 1 188 ? 13.696 4.547 -8.089 1.00 82.12 188 VAL A CA 1
ATOM 1287 C C . VAL A 1 188 ? 13.876 5.041 -6.651 1.00 82.12 188 VAL A C 1
ATOM 1289 O O . VAL A 1 188 ? 12.897 5.115 -5.905 1.00 82.12 188 VAL A O 1
ATOM 1292 N N . LEU A 1 189 ? 15.098 5.417 -6.261 1.00 82.69 189 LEU A N 1
ATOM 1293 C CA . LEU A 1 189 ? 15.395 5.892 -4.904 1.00 82.69 189 LEU A CA 1
ATOM 1294 C C . LEU A 1 189 ? 14.655 7.194 -4.571 1.00 82.69 189 LEU A C 1
ATOM 1296 O O . LEU A 1 189 ? 14.085 7.317 -3.486 1.00 82.69 189 LEU A O 1
ATOM 1300 N N . VAL A 1 190 ? 14.606 8.140 -5.512 1.00 86.31 190 VAL A N 1
ATOM 1301 C CA . VAL A 1 190 ? 13.870 9.404 -5.354 1.00 86.31 190 VAL A CA 1
ATOM 1302 C C . VAL A 1 190 ? 12.371 9.143 -5.209 1.00 86.31 190 VAL A C 1
ATOM 1304 O O . VAL A 1 190 ? 11.749 9.660 -4.281 1.00 86.31 190 VAL A O 1
ATOM 1307 N N . THR A 1 191 ? 11.792 8.296 -6.066 1.00 85.25 191 THR A N 1
ATOM 1308 C CA . THR A 1 191 ? 10.364 7.937 -5.995 1.00 85.25 191 THR A CA 1
ATOM 1309 C C . THR A 1 191 ? 10.022 7.297 -4.653 1.00 85.25 191 THR A C 1
ATOM 1311 O O . THR A 1 191 ? 9.005 7.630 -4.041 1.00 85.25 191 THR A O 1
ATOM 1314 N N . LEU A 1 192 ? 10.893 6.414 -4.157 1.00 84.19 192 LEU A N 1
ATOM 1315 C CA . LEU A 1 192 ? 10.712 5.766 -2.866 1.00 84.19 192 LEU A CA 1
ATOM 1316 C C . LEU A 1 192 ? 10.777 6.768 -1.706 1.00 84.19 192 LEU A C 1
ATOM 1318 O O . LEU A 1 192 ? 9.926 6.728 -0.817 1.00 84.19 192 LEU A O 1
ATOM 1322 N N . GLY A 1 193 ? 11.743 7.690 -1.739 1.00 87.38 193 GLY A N 1
ATOM 1323 C CA . GLY A 1 193 ? 11.887 8.748 -0.738 1.00 87.38 193 GLY A CA 1
ATOM 1324 C C . GLY A 1 193 ? 10.670 9.675 -0.684 1.00 87.38 193 GLY A C 1
ATOM 1325 O O . GLY A 1 193 ? 10.112 9.901 0.392 1.00 87.38 193 GLY A O 1
ATOM 1326 N N . VAL A 1 194 ? 10.202 10.151 -1.844 1.00 88.38 194 VAL A N 1
ATOM 1327 C CA . VAL A 1 194 ? 8.998 10.997 -1.945 1.00 88.38 194 VAL A CA 1
ATOM 1328 C C . VAL A 1 194 ? 7.763 10.243 -1.461 1.00 88.38 194 VAL A C 1
ATOM 1330 O O . VAL A 1 194 ? 6.989 10.775 -0.663 1.00 88.38 194 VAL A O 1
ATOM 1333 N N . GLY A 1 195 ? 7.589 8.990 -1.886 1.00 85.56 195 GLY A N 1
ATOM 1334 C CA . GLY A 1 195 ? 6.489 8.157 -1.418 1.00 85.56 195 GLY A CA 1
ATOM 1335 C C . GLY A 1 195 ? 6.495 8.025 0.106 1.00 85.56 195 GLY A C 1
ATOM 1336 O O . GLY A 1 195 ? 5.461 8.213 0.749 1.00 85.56 195 GLY A O 1
ATOM 1337 N N . PHE A 1 196 ? 7.651 7.724 0.700 1.00 82.94 196 PHE A N 1
ATOM 1338 C CA . PHE A 1 196 ? 7.769 7.551 2.145 1.00 82.94 196 PHE A CA 1
ATOM 1339 C C . PHE A 1 196 ? 7.425 8.838 2.904 1.00 82.94 196 PHE A C 1
ATOM 1341 O O . PHE A 1 196 ? 6.684 8.790 3.887 1.00 82.94 196 PHE A O 1
ATOM 1348 N N . ALA A 1 197 ? 7.878 9.995 2.414 1.00 89.00 197 ALA A N 1
ATOM 1349 C CA . ALA A 1 197 ? 7.520 11.294 2.980 1.00 89.00 197 ALA A CA 1
ATOM 1350 C C . ALA A 1 197 ? 6.002 11.555 2.918 1.00 89.00 197 ALA A C 1
ATOM 1352 O O . ALA A 1 197 ? 5.402 11.982 3.908 1.00 89.00 197 ALA A O 1
ATOM 1353 N N . LEU A 1 198 ? 5.357 11.236 1.790 1.00 88.31 198 LEU A N 1
ATOM 1354 C CA . LEU A 1 198 ? 3.903 11.361 1.634 1.00 88.31 198 LEU A CA 1
ATOM 1355 C C . LEU A 1 198 ? 3.137 10.438 2.588 1.00 88.31 198 LEU A C 1
ATOM 1357 O O . LEU A 1 198 ? 2.146 10.862 3.187 1.00 88.31 198 LEU A O 1
ATOM 1361 N N . LEU A 1 199 ? 3.600 9.200 2.781 1.00 83.38 199 LEU A N 1
ATOM 1362 C CA . LEU A 1 199 ? 3.009 8.306 3.777 1.00 83.38 199 LEU A CA 1
ATOM 1363 C C . LEU A 1 199 ? 3.158 8.840 5.193 1.00 83.38 199 LEU A C 1
ATOM 1365 O O . LEU A 1 199 ? 2.187 8.812 5.944 1.00 83.38 199 LEU A O 1
ATOM 1369 N N . ALA A 1 200 ? 4.350 9.309 5.560 1.00 82.94 200 ALA A N 1
ATOM 1370 C CA . ALA A 1 200 ? 4.599 9.862 6.884 1.00 82.94 200 ALA A CA 1
ATOM 1371 C C . ALA A 1 200 ? 3.652 11.040 7.165 1.00 82.94 200 ALA A C 1
ATOM 1373 O O . ALA A 1 200 ? 3.012 11.079 8.216 1.00 82.94 200 ALA A O 1
ATOM 1374 N N . CYS A 1 201 ? 3.481 11.935 6.186 1.00 87.81 201 CYS A N 1
ATOM 1375 C CA . CYS A 1 201 ? 2.526 13.038 6.259 1.00 87.81 201 CYS A CA 1
ATOM 1376 C C . CYS A 1 201 ? 1.077 12.538 6.409 1.00 87.81 201 CYS A C 1
ATOM 1378 O O . CYS A 1 201 ? 0.365 12.957 7.320 1.00 87.81 201 CYS A O 1
ATOM 1380 N N . SER A 1 202 ? 0.647 11.582 5.580 1.00 82.56 202 SER A N 1
ATOM 1381 C CA . SER A 1 202 ? -0.714 11.027 5.624 1.00 82.56 202 SER A CA 1
ATOM 1382 C C . SER A 1 202 ? -1.039 10.332 6.955 1.00 82.56 202 SER A C 1
ATOM 1384 O O . SER A 1 202 ? -2.121 10.533 7.520 1.00 82.56 202 SER A O 1
ATOM 1386 N N . VAL A 1 203 ? -0.097 9.550 7.492 1.00 78.69 203 VAL A N 1
ATOM 1387 C CA . VAL A 1 203 ? -0.230 8.920 8.812 1.00 78.69 203 VAL A CA 1
ATOM 1388 C C . VAL A 1 203 ? -0.277 9.990 9.901 1.00 78.69 203 VAL A C 1
ATOM 1390 O O . VAL A 1 203 ? -1.149 9.922 10.764 1.00 78.69 203 VAL A O 1
ATOM 1393 N N . GLY A 1 204 ? 0.589 11.006 9.830 1.00 79.50 204 GLY A N 1
ATOM 1394 C CA . GLY A 1 204 ? 0.595 12.138 10.760 1.00 79.50 204 GLY A CA 1
ATOM 1395 C C . GLY A 1 204 ? -0.753 12.863 10.822 1.00 79.50 204 GLY A C 1
ATOM 1396 O O . GLY A 1 204 ? -1.304 13.035 11.907 1.00 79.50 204 GLY A O 1
ATOM 1397 N N . VAL A 1 205 ? -1.336 13.198 9.666 1.00 82.88 205 VAL A N 1
ATOM 1398 C CA . VAL A 1 205 ? -2.664 13.836 9.572 1.00 82.88 205 VAL A CA 1
ATOM 1399 C C . VAL A 1 205 ? -3.754 12.948 10.175 1.00 82.88 205 VAL A C 1
ATOM 1401 O O . VAL A 1 205 ? -4.588 13.424 10.943 1.00 82.88 205 VAL A O 1
ATOM 1404 N N . THR A 1 206 ? -3.732 11.647 9.878 1.00 78.25 206 THR A N 1
ATOM 1405 C CA . THR A 1 206 ? -4.730 10.699 10.401 1.00 78.25 206 THR A CA 1
ATOM 1406 C C . THR A 1 206 ? -4.653 10.581 11.927 1.00 78.25 206 THR A C 1
ATOM 1408 O O . THR A 1 206 ? -5.685 10.532 12.591 1.00 78.25 206 THR A O 1
ATOM 1411 N N . GLN A 1 207 ? -3.440 10.570 12.487 1.00 72.88 207 GLN A N 1
ATOM 1412 C CA . GLN A 1 207 ? -3.219 10.501 13.936 1.00 72.88 207 GLN A CA 1
ATOM 1413 C C . GLN A 1 207 ? -3.608 11.806 14.648 1.00 72.88 207 GLN A C 1
ATOM 1415 O O . GLN A 1 207 ? -4.151 11.780 15.757 1.00 72.88 207 GLN A O 1
ATOM 1420 N N . ALA A 1 208 ? -3.368 12.956 14.013 1.00 76.81 208 ALA A N 1
ATOM 1421 C CA . ALA A 1 208 ? -3.810 14.247 14.529 1.00 76.81 208 ALA A CA 1
ATOM 1422 C C . ALA A 1 208 ? -5.345 14.329 14.582 1.00 76.81 208 ALA A C 1
ATOM 1424 O O . ALA A 1 208 ? -5.903 14.732 15.602 1.00 76.81 208 ALA A O 1
ATOM 1425 N N . ALA A 1 209 ? -6.025 13.872 13.524 1.00 78.75 209 ALA A N 1
ATOM 1426 C CA . ALA A 1 209 ? -7.484 13.837 13.464 1.00 78.75 209 ALA A CA 1
ATOM 1427 C C . ALA A 1 209 ? -8.091 12.949 14.562 1.00 78.75 209 ALA A C 1
ATOM 1429 O O . ALA A 1 209 ? -8.975 13.401 15.285 1.00 78.75 209 ALA A O 1
ATOM 1430 N N . SER A 1 210 ? -7.567 11.734 14.768 1.00 69.12 210 SER A N 1
ATOM 1431 C CA . SER A 1 210 ? -8.074 10.851 15.831 1.00 69.12 210 SER A CA 1
ATOM 1432 C C . SER A 1 210 ? -7.862 11.426 17.232 1.00 69.12 210 SER A C 1
ATOM 1434 O O . SER A 1 210 ? -8.689 11.239 18.115 1.00 69.12 210 SER A O 1
ATOM 1436 N N . THR A 1 211 ? -6.774 12.175 17.441 1.00 73.31 211 THR A N 1
ATOM 1437 C CA . THR A 1 211 ? -6.527 12.844 18.729 1.00 73.31 211 THR A CA 1
ATOM 1438 C C . THR A 1 211 ? -7.551 13.953 18.996 1.00 73.31 211 THR A C 1
ATOM 1440 O O . THR A 1 211 ? -7.912 14.197 20.148 1.00 73.31 211 THR A O 1
ATOM 1443 N N . LEU A 1 212 ? -8.024 14.630 17.944 1.00 75.75 212 LEU A N 1
ATOM 1444 C CA . LEU A 1 212 ? -9.061 15.653 18.055 1.00 75.75 212 LEU A CA 1
ATOM 1445 C C . LEU A 1 212 ? -10.439 15.038 18.341 1.00 75.75 212 LEU A C 1
ATOM 1447 O O . LEU A 1 212 ? -11.158 15.573 19.179 1.00 75.75 212 LEU A O 1
ATOM 1451 N N . GLU A 1 213 ? -10.771 13.907 17.711 1.00 75.88 213 GLU A N 1
ATOM 1452 C CA . GLU A 1 213 ? -12.014 13.154 17.966 1.00 75.88 213 GLU A CA 1
ATOM 1453 C C . GLU A 1 213 ? -12.112 12.691 19.432 1.00 75.88 213 GLU A C 1
ATOM 1455 O O . GLU A 1 213 ? -13.165 12.804 20.058 1.00 75.88 213 GLU A O 1
ATOM 1460 N N . ASP A 1 214 ? -10.993 12.277 20.032 1.00 70.06 214 ASP A N 1
ATOM 1461 C CA . ASP A 1 214 ? -10.950 11.861 21.439 1.00 70.06 214 ASP A CA 1
ATOM 1462 C C . ASP A 1 214 ? -11.103 13.034 22.433 1.00 70.06 214 ASP A C 1
ATOM 1464 O O . ASP A 1 214 ? -11.368 12.821 23.623 1.00 70.06 214 ASP A O 1
ATOM 1468 N N . ARG A 1 215 ? -10.945 14.291 21.988 1.00 72.62 215 ARG A N 1
ATOM 1469 C CA . ARG A 1 215 ? -10.957 15.478 22.865 1.00 72.62 215 ARG A CA 1
ATOM 1470 C C . ARG A 1 215 ? -12.297 15.662 23.575 1.00 72.62 215 ARG A C 1
ATOM 1472 O O . ARG A 1 215 ? -12.311 15.997 24.759 1.00 72.62 215 ARG A O 1
ATOM 1479 N N . GLU A 1 216 ? -13.407 15.450 22.875 1.00 74.25 216 GLU A N 1
ATOM 1480 C CA . GLU A 1 216 ? -14.751 15.608 23.446 1.00 74.25 216 GLU A CA 1
ATOM 1481 C C . GLU A 1 216 ? -15.022 14.564 24.535 1.00 74.25 216 GLU A C 1
ATOM 1483 O O . GLU A 1 216 ? -15.550 14.894 25.599 1.00 74.25 216 GLU A O 1
ATOM 1488 N N . LEU A 1 217 ? -14.554 13.329 24.323 1.00 72.88 217 LEU A N 1
ATOM 1489 C CA . LEU A 1 217 ? -14.634 12.249 25.305 1.00 72.88 217 LEU A CA 1
ATOM 1490 C C . LEU A 1 217 ? -13.823 12.571 26.568 1.00 72.88 217 LEU A C 1
ATOM 1492 O O . LEU A 1 217 ? -14.299 12.371 27.683 1.00 72.88 217 LEU A O 1
ATOM 1496 N N . ILE A 1 218 ? -12.613 13.108 26.401 1.00 67.38 218 ILE A N 1
ATOM 1497 C CA . ILE A 1 218 ? -11.745 13.521 27.511 1.00 67.38 218 ILE A CA 1
ATOM 1498 C C . ILE A 1 218 ? -12.417 14.602 28.361 1.00 67.38 218 ILE A C 1
ATOM 1500 O O . ILE A 1 218 ? -12.427 14.490 29.583 1.00 67.38 218 ILE A O 1
ATOM 1504 N N . VAL A 1 219 ? -12.975 15.636 27.726 1.00 75.94 219 VAL A N 1
ATOM 1505 C CA . VAL A 1 219 ? -13.656 16.732 28.434 1.00 75.94 219 VAL A CA 1
ATOM 1506 C C . VAL A 1 219 ? -14.920 16.224 29.137 1.00 75.94 219 VAL A C 1
ATOM 1508 O O . VAL A 1 219 ? -15.214 16.652 30.251 1.00 75.94 219 VAL A O 1
ATOM 1511 N N . GLY A 1 220 ? -15.645 15.280 28.531 1.00 77.69 220 GLY A N 1
ATOM 1512 C CA . GLY A 1 220 ? -16.797 14.627 29.158 1.00 77.69 220 GLY A CA 1
ATOM 1513 C C . GLY A 1 220 ? -16.430 13.810 30.402 1.00 77.69 220 GLY A C 1
ATOM 1514 O O . GLY A 1 220 ? -17.115 13.904 31.417 1.00 77.69 220 GLY A O 1
ATOM 1515 N N . LEU A 1 221 ? -15.327 13.055 30.356 1.00 73.56 221 LEU A N 1
ATOM 1516 C CA . LEU A 1 221 ? -14.831 12.265 31.493 1.00 73.56 221 LEU A CA 1
ATOM 1517 C C . LEU A 1 221 ? -14.237 13.132 32.613 1.00 73.56 221 LEU A C 1
ATOM 1519 O O . LEU A 1 221 ? -14.365 12.783 33.785 1.00 73.56 221 LEU A O 1
ATOM 1523 N N . ASP A 1 222 ? -13.634 14.269 32.265 1.00 74.81 222 ASP A N 1
ATOM 1524 C CA . ASP A 1 222 ? -13.139 15.257 33.231 1.00 74.81 222 ASP A CA 1
ATOM 1525 C C . ASP A 1 222 ? -14.302 15.913 33.996 1.00 74.81 222 ASP A C 1
ATOM 1527 O O . ASP A 1 222 ? -14.275 16.013 35.222 1.00 74.81 222 ASP A O 1
ATOM 1531 N N . ARG A 1 223 ? -15.407 16.230 33.302 1.00 79.75 223 ARG A N 1
ATOM 1532 C CA . ARG A 1 223 ? -16.653 16.711 33.934 1.00 79.75 223 ARG A CA 1
ATOM 1533 C C . ARG A 1 223 ? -17.313 15.684 34.861 1.00 79.75 223 ARG A C 1
ATOM 1535 O O . ARG A 1 223 ? -18.068 16.076 35.744 1.00 79.75 223 ARG A O 1
ATOM 1542 N N . LEU A 1 224 ? -17.031 14.394 34.679 1.00 81.69 224 LEU A N 1
ATOM 1543 C CA . LEU A 1 224 ? -17.499 13.303 35.542 1.00 81.69 224 LEU A CA 1
ATOM 1544 C C . LEU A 1 224 ? -16.564 13.044 36.742 1.00 81.69 224 LEU A C 1
ATOM 1546 O O . LEU A 1 224 ? -16.820 12.129 37.522 1.00 81.69 224 LEU A O 1
ATOM 1550 N N . GLY A 1 225 ? -15.495 13.835 36.908 1.00 79.94 225 GLY A N 1
ATOM 1551 C CA . GLY A 1 225 ? -14.586 13.756 38.055 1.00 79.94 225 GLY A CA 1
ATOM 1552 C C . GLY A 1 225 ? -13.569 12.614 37.987 1.00 79.94 225 GLY A C 1
ATOM 1553 O O . GLY A 1 225 ? -13.026 12.214 39.018 1.00 79.94 225 GLY A O 1
ATOM 1554 N N . MET A 1 226 ? -13.296 12.060 36.799 1.00 74.25 226 MET A N 1
ATOM 1555 C CA . MET A 1 226 ? -12.323 10.974 36.665 1.00 74.25 226 MET A CA 1
ATOM 1556 C C . MET A 1 226 ? -10.901 11.474 37.008 1.00 74.25 226 MET A C 1
ATOM 1558 O O . MET A 1 226 ? -10.414 12.420 36.387 1.00 74.25 226 MET A O 1
ATOM 1562 N N . PRO A 1 227 ? -10.174 10.830 37.944 1.00 74.44 227 PRO A N 1
ATOM 1563 C CA . PRO A 1 227 ? -8.841 11.274 38.338 1.00 74.44 227 PRO A CA 1
ATOM 1564 C C . PRO A 1 227 ? -7.868 11.248 37.149 1.00 74.44 227 PRO A C 1
ATOM 1566 O O . PRO A 1 227 ? -7.676 10.221 36.495 1.00 74.44 227 PRO A O 1
ATOM 1569 N N . GLY A 1 228 ? -7.176 12.367 36.899 1.00 63.69 228 GLY A N 1
ATOM 1570 C CA . GLY A 1 228 ? -6.330 12.574 35.711 1.00 63.69 228 GLY A CA 1
ATOM 1571 C C . GLY A 1 228 ? -5.196 11.555 35.505 1.00 63.69 228 GLY A C 1
ATOM 1572 O O . GLY A 1 228 ? -4.630 11.458 34.416 1.00 63.69 228 GLY A O 1
ATOM 1573 N N . ARG A 1 229 ? -4.857 10.765 36.531 1.00 64.06 229 ARG A N 1
ATOM 1574 C CA . ARG A 1 229 ? -3.878 9.671 36.444 1.00 64.06 229 ARG A CA 1
ATOM 1575 C C . ARG A 1 229 ? -4.432 8.458 35.679 1.00 64.06 229 ARG A C 1
ATOM 1577 O O . ARG A 1 229 ? -3.683 7.859 34.912 1.00 64.06 229 ARG A O 1
ATOM 1584 N N . GLU A 1 230 ? -5.724 8.163 35.820 1.00 60.28 230 GLU A N 1
ATOM 1585 C CA . GLU A 1 230 ? -6.431 7.108 35.073 1.00 60.28 230 GLU A CA 1
ATOM 1586 C C . GLU A 1 230 ? -6.651 7.525 33.608 1.00 60.28 230 GLU A C 1
ATOM 1588 O O . GLU A 1 230 ? -6.365 6.756 32.693 1.00 60.28 230 GLU A O 1
ATOM 1593 N N . LEU A 1 231 ? -6.997 8.796 33.363 1.00 61.03 231 LEU A N 1
ATOM 1594 C CA . LEU A 1 231 ? -7.111 9.383 32.016 1.00 61.03 231 LEU A CA 1
ATOM 1595 C C . LEU A 1 231 ? -5.791 9.336 31.227 1.00 61.03 231 LEU A C 1
ATOM 1597 O O . LEU A 1 231 ? -5.779 8.996 30.042 1.00 61.03 231 LEU A O 1
ATOM 1601 N N . ARG A 1 232 ? -4.656 9.639 31.873 1.00 61.31 232 ARG A N 1
ATOM 1602 C CA . ARG A 1 232 ? -3.326 9.533 31.241 1.00 61.31 232 ARG A CA 1
ATOM 1603 C C . ARG A 1 232 ? -2.948 8.085 30.925 1.00 61.31 232 ARG A C 1
ATOM 1605 O O . ARG A 1 232 ? -2.359 7.830 29.876 1.00 61.31 232 ARG A O 1
ATOM 1612 N N . ARG A 1 233 ? -3.310 7.137 31.795 1.00 57.25 233 ARG A N 1
ATOM 1613 C CA . ARG A 1 233 ? -3.041 5.703 31.606 1.00 57.25 233 ARG A CA 1
ATOM 1614 C C . ARG A 1 233 ? -3.901 5.111 30.486 1.00 57.25 233 ARG A C 1
ATOM 1616 O O . ARG A 1 233 ? -3.376 4.376 29.652 1.00 57.25 233 ARG A O 1
ATOM 1623 N N . ALA A 1 234 ? -5.171 5.510 30.409 1.00 55.78 234 ALA A N 1
ATOM 1624 C CA . ALA A 1 234 ? -6.070 5.165 29.313 1.00 55.78 234 ALA A CA 1
ATOM 1625 C C . ALA A 1 234 ? -5.539 5.683 27.966 1.00 55.78 234 ALA A C 1
ATOM 1627 O O . ALA A 1 234 ? -5.387 4.889 27.043 1.00 55.78 234 ALA A O 1
ATOM 1628 N N . ARG A 1 235 ? -5.129 6.960 27.866 1.00 60.69 235 ARG A N 1
ATOM 1629 C CA . ARG A 1 235 ? -4.527 7.507 26.629 1.00 60.69 235 ARG A CA 1
ATOM 1630 C C . ARG A 1 235 ? -3.237 6.805 26.220 1.00 60.69 235 ARG A C 1
ATOM 1632 O O . ARG A 1 235 ? -3.043 6.531 25.037 1.00 60.69 235 ARG A O 1
ATOM 1639 N N . ALA A 1 236 ? -2.357 6.518 27.180 1.00 58.97 236 ALA A N 1
ATOM 1640 C CA . ALA A 1 236 ? -1.122 5.797 26.896 1.00 58.97 236 ALA A CA 1
ATOM 1641 C C . ALA A 1 236 ? -1.436 4.436 26.265 1.00 58.97 236 ALA A C 1
ATOM 1643 O O . ALA A 1 236 ? -0.821 4.073 25.270 1.00 58.97 236 ALA A O 1
ATOM 1644 N N . LEU A 1 237 ? -2.447 3.724 26.765 1.00 51.94 237 LEU A N 1
ATOM 1645 C CA . LEU A 1 237 ? -2.885 2.456 26.185 1.00 51.94 237 LEU A CA 1
ATOM 1646 C C . LEU A 1 237 ? -3.513 2.634 24.795 1.00 51.94 237 LEU A C 1
ATOM 1648 O O . LEU A 1 237 ? -3.181 1.860 23.901 1.00 51.94 237 LEU A O 1
ATOM 1652 N N . THR A 1 238 ? -4.328 3.665 24.556 1.00 54.34 238 THR A N 1
ATOM 1653 C CA . THR A 1 238 ? -4.932 3.911 23.231 1.00 54.34 238 THR A CA 1
ATOM 1654 C C . THR A 1 238 ? -3.897 4.246 22.155 1.00 54.34 238 THR A C 1
ATOM 1656 O O . THR A 1 238 ? -4.094 3.889 20.999 1.00 54.34 238 THR A O 1
ATOM 1659 N N . VAL A 1 239 ? -2.772 4.875 22.516 1.00 52.44 239 VAL A N 1
ATOM 1660 C CA . VAL A 1 239 ? -1.671 5.186 21.583 1.00 52.44 239 VAL A CA 1
ATOM 1661 C C . VAL A 1 239 ? -0.692 4.015 21.453 1.00 52.44 239 VAL A C 1
ATOM 1663 O O . VAL A 1 239 ? -0.299 3.650 20.345 1.00 52.44 239 VAL A O 1
ATOM 1666 N N . ILE A 1 240 ? -0.317 3.382 22.568 1.00 51.91 240 ILE A N 1
ATOM 1667 C CA . ILE A 1 240 ? 0.681 2.302 22.607 1.00 51.91 240 ILE A CA 1
ATOM 1668 C C . ILE A 1 240 ? 0.132 1.009 21.997 1.00 51.91 240 ILE A C 1
ATOM 1670 O O . ILE A 1 240 ? 0.895 0.261 21.388 1.00 51.91 240 ILE A O 1
ATOM 1674 N N . VAL A 1 241 ? -1.169 0.720 22.124 1.00 51.62 241 VAL A N 1
ATOM 1675 C CA . VAL A 1 241 ? -1.761 -0.521 21.599 1.00 51.62 241 VAL A CA 1
ATOM 1676 C C . VAL A 1 241 ? -1.696 -0.572 20.063 1.00 51.62 241 VAL A C 1
ATOM 1678 O O . VAL A 1 241 ? -1.108 -1.527 19.553 1.00 51.62 241 VAL A O 1
ATOM 1681 N N . PRO A 1 242 ? -2.174 0.424 19.293 1.00 50.62 242 PRO A N 1
ATOM 1682 C CA . PRO A 1 242 ? -2.022 0.438 17.838 1.00 50.62 242 PRO A CA 1
ATOM 1683 C C . PRO A 1 242 ? -0.558 0.465 17.395 1.00 50.62 242 PRO A C 1
ATOM 1685 O O . PRO A 1 242 ? -0.198 -0.250 16.461 1.00 50.62 242 PRO A O 1
ATOM 1688 N N . LEU A 1 243 ? 0.300 1.229 18.087 1.00 51.56 243 LEU A N 1
ATOM 1689 C CA . LEU A 1 243 ? 1.726 1.325 17.757 1.00 51.56 243 LEU A CA 1
ATOM 1690 C C . LEU A 1 243 ? 2.433 -0.024 17.937 1.00 51.56 243 LEU A C 1
ATOM 1692 O O . LEU A 1 243 ? 3.201 -0.445 17.076 1.00 51.56 243 LEU A O 1
ATOM 1696 N N . ARG A 1 244 ? 2.122 -0.748 19.020 1.00 47.22 244 ARG A N 1
ATOM 1697 C CA . ARG A 1 244 ? 2.621 -2.109 19.256 1.00 47.22 244 ARG A CA 1
ATOM 1698 C C . ARG A 1 244 ? 2.057 -3.092 18.249 1.00 47.22 244 ARG A C 1
ATOM 1700 O O . ARG A 1 244 ? 2.802 -3.948 17.807 1.00 47.22 244 ARG A O 1
ATOM 1707 N N . TRP A 1 245 ? 0.796 -2.985 17.843 1.00 50.19 245 TRP A N 1
ATOM 1708 C CA . TRP A 1 245 ? 0.250 -3.845 16.788 1.00 50.19 245 TRP A CA 1
ATOM 1709 C C . TRP A 1 245 ? 0.903 -3.586 15.424 1.00 50.19 245 TRP A C 1
ATOM 1711 O O . TRP A 1 245 ? 1.176 -4.542 14.700 1.00 50.19 245 TRP A O 1
ATOM 1721 N N . ALA A 1 246 ? 1.219 -2.330 15.098 1.00 50.03 246 ALA A N 1
ATOM 1722 C CA . ALA A 1 246 ? 1.955 -1.966 13.889 1.00 50.03 246 ALA A CA 1
ATOM 1723 C C . ALA A 1 246 ? 3.416 -2.455 13.935 1.00 50.03 246 ALA A C 1
ATOM 1725 O O . ALA A 1 246 ? 3.880 -3.088 12.989 1.00 50.03 246 ALA A O 1
ATOM 1726 N N . ALA A 1 247 ? 4.110 -2.253 15.060 1.00 48.53 247 ALA A N 1
ATOM 1727 C CA . ALA A 1 247 ? 5.487 -2.708 15.262 1.00 48.53 247 ALA A CA 1
ATOM 1728 C C . ALA A 1 247 ? 5.600 -4.244 15.325 1.00 48.53 247 ALA A C 1
ATOM 1730 O O . ALA A 1 247 ? 6.498 -4.840 14.736 1.00 48.53 247 ALA A O 1
ATOM 1731 N N . VAL A 1 248 ? 4.654 -4.915 15.988 1.00 46.03 248 VAL A N 1
ATOM 1732 C CA . VAL A 1 248 ? 4.584 -6.382 16.071 1.00 46.03 248 VAL A CA 1
ATOM 1733 C C . VAL A 1 248 ? 4.136 -6.978 14.736 1.00 46.03 248 VAL A C 1
ATOM 1735 O O . VAL A 1 248 ? 4.559 -8.083 14.405 1.00 46.03 248 VAL A O 1
ATOM 1738 N N . GLY A 1 249 ? 3.362 -6.261 13.916 1.00 48.78 249 GLY A N 1
ATOM 1739 C CA . GLY A 1 249 ? 3.039 -6.668 12.545 1.00 48.78 249 GLY A CA 1
ATOM 1740 C C . GLY A 1 249 ? 4.281 -6.914 11.680 1.00 48.78 249 GLY A C 1
ATOM 1741 O O . GLY A 1 249 ? 4.291 -7.870 10.911 1.00 48.78 249 GLY A O 1
ATOM 1742 N N . ALA A 1 250 ? 5.347 -6.131 11.876 1.00 42.97 250 ALA A N 1
ATOM 1743 C CA . ALA A 1 250 ? 6.626 -6.312 11.185 1.00 42.97 250 ALA A CA 1
ATOM 1744 C C . ALA A 1 250 ? 7.464 -7.485 11.737 1.00 42.97 250 ALA A C 1
ATOM 1746 O O . ALA A 1 250 ? 8.290 -8.037 11.019 1.00 42.97 250 ALA A O 1
ATOM 1747 N N . HIS A 1 251 ? 7.231 -7.897 12.990 1.00 42.84 251 HIS A N 1
ATOM 1748 C CA . HIS A 1 251 ? 8.055 -8.893 13.690 1.00 42.84 251 HIS A CA 1
ATOM 1749 C C . HIS A 1 251 ? 7.374 -10.266 13.901 1.00 42.84 251 HIS A C 1
ATOM 1751 O O . HIS A 1 251 ? 8.019 -11.217 14.338 1.00 42.84 251 HIS A O 1
ATOM 1757 N N . SER A 1 252 ? 6.069 -10.410 13.633 1.00 44.25 252 SER A N 1
ATOM 1758 C CA . SER A 1 252 ? 5.269 -11.568 14.084 1.00 44.25 252 SER A CA 1
ATOM 1759 C C . SER A 1 252 ? 4.701 -12.451 12.970 1.00 44.25 252 SER A C 1
ATOM 1761 O O . SER A 1 252 ? 3.489 -12.659 12.873 1.00 44.25 252 SER A O 1
ATOM 1763 N N . SER A 1 253 ? 5.574 -13.097 12.199 1.00 42.62 253 SER A N 1
ATOM 1764 C CA . SER A 1 253 ? 5.226 -14.423 11.671 1.00 42.62 253 SER A CA 1
ATOM 1765 C C . SER A 1 253 ? 5.674 -15.571 12.586 1.00 42.62 253 SER A C 1
ATOM 1767 O O . SER A 1 253 ? 5.046 -16.621 12.505 1.00 42.62 253 SER A O 1
ATOM 1769 N N . ALA A 1 254 ? 6.626 -15.396 13.523 1.00 40.56 254 ALA A N 1
ATOM 1770 C CA . ALA A 1 254 ? 7.168 -16.570 14.234 1.00 40.56 254 ALA A CA 1
ATOM 1771 C C . ALA A 1 254 ? 7.330 -16.536 15.775 1.00 40.56 254 ALA A C 1
ATOM 1773 O O . ALA A 1 254 ? 7.205 -17.602 16.363 1.00 40.56 254 ALA A O 1
ATOM 1774 N N . SER A 1 255 ? 7.557 -15.412 16.479 1.00 40.66 255 SER A N 1
ATOM 1775 C CA . SER A 1 255 ? 8.105 -15.524 17.864 1.00 40.66 255 SER A CA 1
ATOM 1776 C C . SER A 1 255 ? 7.197 -15.128 19.056 1.00 40.66 255 SER A C 1
ATOM 1778 O O . SER A 1 255 ? 7.326 -15.670 20.149 1.00 40.66 255 SER A O 1
ATOM 1780 N N . LEU A 1 256 ? 6.202 -14.247 18.906 1.00 43.56 256 LEU A N 1
ATOM 1781 C CA . LEU A 1 256 ? 5.557 -13.589 20.069 1.00 43.56 256 LEU A CA 1
ATOM 1782 C C . LEU A 1 256 ? 4.319 -14.291 20.677 1.00 43.56 256 LEU A C 1
ATOM 1784 O O . LEU A 1 256 ? 3.417 -13.630 21.185 1.00 43.56 256 LEU A O 1
ATOM 1788 N N . TRP A 1 257 ? 4.268 -15.628 20.676 1.00 46.25 257 TRP A N 1
ATOM 1789 C CA . TRP A 1 257 ? 3.230 -16.384 21.411 1.00 46.25 257 TRP A CA 1
ATOM 1790 C C . TRP A 1 257 ? 3.531 -16.586 22.904 1.00 46.25 257 TRP A C 1
ATOM 1792 O O . TRP A 1 257 ? 2.734 -17.203 23.607 1.00 46.25 257 TRP A O 1
ATOM 1802 N N . ARG A 1 258 ? 4.654 -16.074 23.420 1.00 45.66 258 ARG A N 1
ATOM 1803 C CA . ARG A 1 258 ? 5.005 -16.192 24.842 1.00 45.66 258 ARG A CA 1
ATOM 1804 C C . ARG A 1 258 ? 5.710 -14.929 25.327 1.00 45.66 258 ARG A C 1
ATOM 1806 O O . ARG A 1 258 ? 6.919 -14.818 25.194 1.00 45.66 258 ARG A O 1
ATOM 1813 N N . CYS A 1 259 ? 4.974 -13.981 25.901 1.00 39.50 259 CYS A N 1
ATOM 1814 C CA . CYS A 1 259 ? 5.549 -13.018 26.847 1.00 39.50 259 CYS A CA 1
ATOM 1815 C C . CYS A 1 259 ? 4.577 -12.823 28.029 1.00 39.50 259 CYS A C 1
ATOM 1817 O O . CYS A 1 259 ? 3.446 -12.382 27.809 1.00 39.50 259 CYS A O 1
ATOM 1819 N N . PRO A 1 260 ? 4.994 -13.167 29.262 1.00 49.81 260 PRO A N 1
ATOM 1820 C CA . PRO A 1 260 ? 4.147 -13.247 30.452 1.00 49.81 260 PRO A CA 1
ATOM 1821 C C . PRO A 1 260 ? 4.133 -11.922 31.232 1.00 49.81 260 PRO A C 1
ATOM 1823 O O . PRO A 1 260 ? 4.714 -11.827 32.304 1.00 49.81 260 PRO A O 1
ATOM 1826 N N . TRP A 1 261 ? 3.508 -10.875 30.688 1.00 33.44 261 TRP A N 1
ATOM 1827 C CA . TRP A 1 261 ? 3.518 -9.536 31.315 1.00 33.44 261 TRP A CA 1
ATOM 1828 C C . TRP A 1 261 ? 2.116 -8.966 31.589 1.00 33.44 261 TRP A C 1
ATOM 1830 O O . TRP A 1 261 ? 1.888 -7.767 31.470 1.00 33.44 261 TRP A O 1
ATOM 1840 N N . TRP A 1 262 ? 1.169 -9.834 31.951 1.00 38.91 262 TRP A N 1
ATOM 1841 C CA . TRP A 1 262 ? -0.112 -9.450 32.566 1.00 38.91 262 TRP A CA 1
ATOM 1842 C C . TRP A 1 262 ? -0.255 -10.139 33.931 1.00 38.91 262 TRP A C 1
ATOM 1844 O O . TRP A 1 262 ? -1.163 -10.943 34.135 1.00 38.91 262 TRP A O 1
ATOM 1854 N N . GLY A 1 263 ? 0.703 -9.860 34.816 1.00 37.53 263 GLY A N 1
ATOM 1855 C CA . GLY A 1 263 ? 0.579 -10.012 36.266 1.00 37.53 263 GLY A CA 1
ATOM 1856 C C . GLY A 1 263 ? 0.533 -8.632 36.899 1.00 37.53 263 GLY A C 1
ATOM 1857 O O . GLY A 1 263 ? 1.207 -7.733 36.341 1.00 37.53 263 GLY A O 1
#

Secondary structure (DSSP, 8-state):
-----TTTT---HHHHHHHHHHHHHHHHHHHHHHHHHHHT-TTTTS--------THHHHHHHHHHHHHHHHHHHTHHHHHHHH-HHHHHHHHHHHHHHHHHHHHHHHHHHHHHHHHHHHHH---HHHHHHHHHHHHSHHHHHHHHHHHHHHHHHHHHHHHHHHHHHHHHTTT--HHHHHHHHHHHHHHHHHHHHHHHHHHHHHHHHHHHHHHHHHHHHHHHHHTT--HHHHHHHHHHHHHHHHHHHHHHHHTTTSTT------

Foldseek 3Di:
DDDPDPVVVPPDPVVVVVVVVVVVVVVVVVVVVVVVVVVPPDPPVPPPDDDPPLLVVLQVVLVVLVVVLVVCVVCLVVVCVVVNVVVSVVSNVVSLVSNLVSLLSNQLSVQLVQLVVQLVPDPDPVSVVRSNVSNRCSNVVSVLCSLVVNLVSLCVVLVVVLVVLVVVLVPPDDPVSNVVSVVSNVVSVVVSVVSVVVSVVVNVVVVVVVVVVCVVVLVVVVVVVPPVVVVVVVVCCVVVVVVCVVVVVVVPPDDPPDDPPPD